Protein AF-A0AAD8LGP3-F1 (afdb_monomer_lite)

Radius of gyration: 34.17 Å; chains: 1; bounding box: 74×56×90 Å

Sequence (228 aa):
MIKRSKLARLRRFAANASRSPLQAKLDRLWGFDPKPIKSRRRASKNGPHRKNESLDAKSKVEKAFASLDAVEDSTDVEQKAQEAPTSTKEREEHRKPWEPDPEVEEQRKLFKQTVKELHSFVYPHLDPIAKRQYDNAKLVALGGKVAHNRKMPYSEFMQRSKALKRNVEKNKELEKQLGVKLFKDTKGGARFAEIEKRKRKREFNKSRPLLDYGDKSGVYYIKNKKKR

Secondary structure (DSSP, 8-state):
---HHHHHHHHHHHHTTTS-HHHHHHHHHTTPPPPP--------S-----------HHHHHHHHHHHHHHHHTT--S-----PPPTTSGGGSTT--TTSPPHHHHHHHHHHHHHHHHHHHHHHHHS-HHHHHHHHHHHHHHTT--PPPPPP--HHHHHHHHHHHHHHHHHHHHHHHHHT----S-TTSSHHHHHHHHHHHHHHHHHHS-S--TT-TT-----------

Foldseek 3Di:
DDDPVVVVVVVVVVLCVVDDPVVVVVCVVVVNDRDPDPPPPPPDPCDPPPCPPPPDPVNVVVVVVVVVVVVVVVPPDDPPDDDDPPPPPVVPPPDDPPDDDVVVVVVVVVVVVVVVVVCVVVQVVDDPVVNLVVVCVVCVVVVHDDDDDPDDDPVVVVVVVVVLVVVLVVVVVVCVVVVHDPDPDSQSDDVRVVVVVVVVVVVVVVPDDQDDPPPPPPDGDDDDDDDD

InterPro domains:
  IPR027973 40S small subunit processome assembly factor 1-like [PF15375] (78-185)
  IPR053030 Ribosomal biogenesis protein FAF1-like [PTHR28096] (58-208)

Organism: Babesia gibsoni (NCBI:txid33632)

pLDDT: mean 76.87, std 16.52, range [35.59, 97.69]

Structure (mmCIF, N/CA/C/O backbone):
data_AF-A0AAD8LGP3-F1
#
_entry.id   AF-A0AAD8LGP3-F1
#
loop_
_atom_site.group_PDB
_atom_site.id
_atom_site.type_symbol
_atom_site.label_atom_id
_atom_site.label_alt_id
_atom_site.label_comp_id
_atom_site.label_asym_id
_atom_site.label_entity_id
_atom_site.label_seq_id
_atom_site.pdbx_PDB_ins_code
_atom_site.Cartn_x
_atom_site.Cartn_y
_atom_site.Cartn_z
_atom_site.occupancy
_atom_site.B_iso_or_equiv
_atom_site.auth_seq_id
_atom_site.auth_comp_id
_atom_site.auth_asym_id
_atom_site.auth_atom_id
_atom_site.pdbx_PDB_model_num
ATOM 1 N N . MET A 1 1 ? 25.027 1.119 -37.195 1.00 69.69 1 MET A N 1
ATOM 2 C CA . MET A 1 1 ? 24.112 0.635 -38.259 1.00 69.69 1 MET A CA 1
ATOM 3 C C . MET A 1 1 ? 24.597 -0.711 -38.790 1.00 69.69 1 MET A C 1
ATOM 5 O O . MET A 1 1 ? 25.787 -0.859 -39.034 1.00 69.69 1 MET A O 1
ATOM 9 N N . ILE A 1 2 ? 23.721 -1.712 -38.935 1.00 74.38 2 ILE A N 1
ATOM 10 C CA . ILE A 1 2 ? 24.107 -3.029 -39.478 1.00 74.38 2 ILE A CA 1
ATOM 11 C C . ILE A 1 2 ? 24.207 -2.918 -41.008 1.00 74.38 2 ILE A C 1
ATOM 13 O O . ILE A 1 2 ? 23.246 -2.507 -41.655 1.00 74.38 2 ILE A O 1
ATOM 17 N N . LYS A 1 3 ? 25.357 -3.289 -41.592 1.00 86.56 3 LYS A N 1
ATOM 18 C CA . LYS A 1 3 ? 25.567 -3.296 -43.053 1.00 86.56 3 LYS A CA 1
ATOM 19 C C . LYS A 1 3 ? 24.522 -4.188 -43.748 1.00 86.56 3 LYS A C 1
ATOM 21 O O . LYS A 1 3 ? 24.215 -5.277 -43.256 1.00 86.56 3 LYS A O 1
ATOM 26 N N . ARG A 1 4 ? 24.013 -3.764 -44.915 1.00 80.00 4 ARG A N 1
ATOM 27 C CA . ARG A 1 4 ? 22.973 -4.480 -45.694 1.00 80.00 4 ARG A CA 1
ATOM 28 C C . ARG A 1 4 ? 23.327 -5.952 -45.964 1.00 80.00 4 ARG A C 1
ATOM 30 O O . ARG A 1 4 ? 22.467 -6.820 -45.837 1.00 80.00 4 ARG A O 1
ATOM 37 N N . SER A 1 5 ? 24.601 -6.251 -46.224 1.00 78.94 5 SER A N 1
ATOM 38 C CA . SER A 1 5 ? 25.106 -7.620 -46.423 1.00 78.94 5 SER A CA 1
ATOM 39 C C . SER A 1 5 ? 24.933 -8.516 -45.188 1.00 78.94 5 SER A C 1
ATOM 41 O O . SER A 1 5 ? 24.536 -9.677 -45.296 1.00 78.94 5 SER A O 1
ATOM 43 N N . LYS A 1 6 ? 25.156 -7.965 -43.990 1.00 81.81 6 LYS A N 1
ATOM 44 C CA . LYS A 1 6 ? 24.989 -8.681 -42.719 1.00 81.81 6 LYS A CA 1
ATOM 45 C C . LYS A 1 6 ? 23.509 -8.943 -42.422 1.00 81.81 6 LYS A C 1
ATOM 47 O O . LYS A 1 6 ? 23.176 -10.027 -41.956 1.00 81.81 6 LYS A O 1
ATOM 52 N N . LEU A 1 7 ? 22.613 -8.014 -42.771 1.00 81.31 7 LEU A N 1
ATOM 53 C CA . LEU A 1 7 ? 21.160 -8.220 -42.674 1.00 81.31 7 LEU A CA 1
ATOM 54 C C . LEU A 1 7 ? 20.655 -9.314 -43.625 1.00 81.31 7 LEU A C 1
ATOM 56 O O . LEU A 1 7 ? 19.845 -1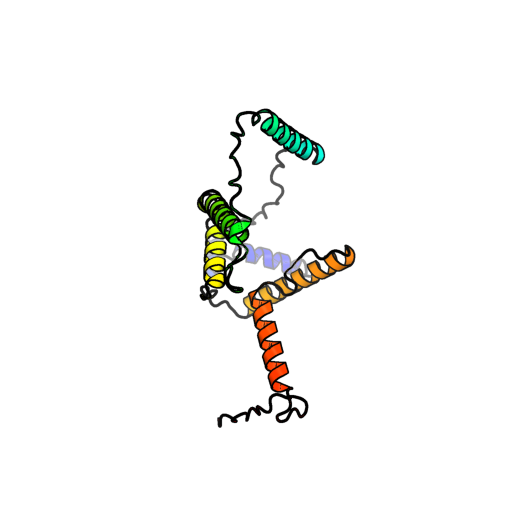0.142 -43.214 1.00 81.31 7 LEU A O 1
ATOM 60 N N . ALA A 1 8 ? 21.152 -9.362 -44.864 1.00 77.75 8 ALA A N 1
ATOM 61 C CA . ALA A 1 8 ? 20.796 -10.417 -45.815 1.00 77.75 8 ALA A CA 1
ATOM 62 C C . ALA A 1 8 ? 21.218 -11.805 -45.305 1.00 77.75 8 ALA A C 1
ATOM 64 O O . ALA A 1 8 ? 20.437 -12.756 -45.351 1.00 77.75 8 ALA A O 1
ATOM 65 N N . ARG A 1 9 ? 22.426 -11.905 -44.734 1.00 77.00 9 ARG A N 1
ATOM 66 C CA . ARG A 1 9 ? 22.927 -13.137 -44.113 1.00 77.00 9 ARG A CA 1
ATOM 67 C C . ARG A 1 9 ? 22.066 -13.563 -42.915 1.00 77.00 9 ARG A C 1
ATOM 69 O O . ARG A 1 9 ? 21.702 -14.729 -42.819 1.00 77.00 9 ARG A O 1
ATOM 76 N N . LEU A 1 10 ? 21.677 -12.624 -42.052 1.00 77.88 10 LEU A N 1
ATOM 77 C CA . LEU A 1 10 ? 20.802 -12.900 -40.906 1.00 77.88 10 LEU A CA 1
ATOM 78 C C . LEU A 1 10 ? 19.396 -13.352 -41.327 1.00 77.88 10 LEU A C 1
ATOM 80 O O . LEU A 1 10 ? 18.859 -14.269 -40.718 1.00 77.88 10 LEU A O 1
ATOM 84 N N . ARG A 1 11 ? 18.819 -12.775 -42.390 1.00 75.88 11 ARG A N 1
ATOM 85 C CA . ARG A 1 11 ? 17.521 -13.220 -42.935 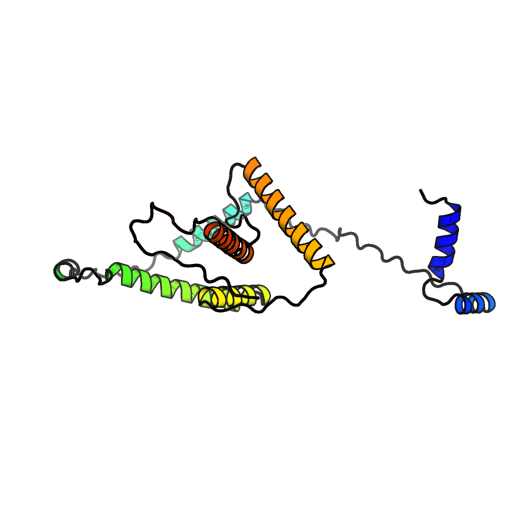1.00 75.88 11 ARG A CA 1
ATOM 86 C C . ARG A 1 11 ? 17.567 -14.664 -43.442 1.00 75.88 11 ARG A C 1
ATOM 88 O O . ARG A 1 11 ? 16.631 -15.412 -43.185 1.00 75.88 11 ARG A O 1
ATOM 95 N N . ARG A 1 12 ? 18.665 -15.068 -44.096 1.00 72.06 12 ARG A N 1
ATOM 96 C CA . ARG A 1 12 ? 18.872 -16.456 -44.552 1.00 72.06 12 ARG A CA 1
ATOM 97 C C . ARG A 1 12 ? 18.922 -17.444 -43.385 1.00 72.06 12 ARG A C 1
ATOM 99 O O . ARG A 1 12 ? 18.300 -18.494 -43.455 1.00 72.06 12 ARG A O 1
ATOM 106 N N . PHE A 1 13 ? 19.618 -17.098 -42.302 1.00 71.81 13 PHE A N 1
ATOM 107 C CA . PHE A 1 13 ? 19.684 -17.959 -41.117 1.00 71.81 13 PHE A CA 1
ATOM 108 C C . PHE A 1 13 ? 18.389 -17.960 -40.302 1.00 71.81 13 PHE A C 1
ATOM 110 O O . PHE A 1 13 ? 18.030 -18.991 -39.744 1.00 71.81 13 PHE A O 1
ATOM 117 N N . ALA A 1 14 ? 17.658 -16.844 -40.275 1.00 73.94 14 ALA A N 1
ATOM 118 C CA . ALA A 1 14 ? 16.385 -16.753 -39.570 1.00 73.94 14 ALA A CA 1
ATOM 119 C C . ALA A 1 14 ? 15.361 -17.769 -40.103 1.00 73.94 14 ALA A C 1
ATOM 121 O O . ALA A 1 14 ? 14.686 -18.414 -39.308 1.00 73.94 14 ALA A O 1
ATOM 122 N N . ALA A 1 15 ? 15.286 -17.966 -41.423 1.00 70.81 15 ALA A N 1
ATOM 123 C CA . ALA A 1 15 ? 14.370 -18.933 -42.036 1.00 70.81 15 ALA A CA 1
ATOM 124 C C . ALA A 1 15 ? 14.585 -20.378 -41.531 1.00 70.81 15 ALA A C 1
ATOM 126 O O . ALA A 1 15 ? 13.635 -21.148 -41.438 1.00 70.81 15 ALA A O 1
ATOM 127 N N . ASN A 1 16 ? 15.812 -20.705 -41.108 1.00 73.62 16 ASN A N 1
ATOM 128 C CA . ASN A 1 16 ? 16.191 -22.013 -40.573 1.00 73.62 16 ASN A CA 1
ATOM 129 C C . ASN A 1 16 ? 16.330 -22.027 -39.044 1.00 73.62 16 ASN A C 1
ATOM 131 O O . ASN A 1 16 ? 16.779 -23.022 -38.491 1.00 73.62 16 ASN A O 1
ATOM 135 N N . ALA A 1 17 ? 15.950 -20.957 -38.336 1.00 72.31 17 ALA A N 1
ATOM 136 C CA . ALA A 1 17 ? 16.232 -20.807 -36.905 1.00 72.31 17 ALA A CA 1
ATOM 137 C C . ALA A 1 17 ? 15.558 -21.861 -36.007 1.00 72.31 17 ALA A C 1
ATOM 139 O O . ALA A 1 17 ? 15.979 -22.051 -34.871 1.00 72.31 17 ALA A O 1
ATOM 140 N N . SER A 1 18 ? 14.513 -22.533 -36.499 1.00 77.25 18 SER A N 1
ATOM 141 C CA . SER A 1 18 ? 13.836 -23.620 -35.779 1.00 77.25 18 SER A CA 1
ATOM 142 C C . SER A 1 18 ? 14.477 -24.997 -35.986 1.00 77.25 18 SER A C 1
ATOM 144 O O . SER A 1 18 ? 14.102 -25.937 -35.292 1.00 77.25 18 SER A O 1
ATOM 146 N N . ARG A 1 19 ? 15.421 -25.135 -36.928 1.00 78.62 19 ARG A N 1
ATOM 147 C CA . ARG A 1 19 ? 16.047 -26.406 -37.315 1.00 78.62 19 ARG A CA 1
ATOM 148 C C . ARG A 1 19 ? 17.542 -26.395 -37.012 1.00 78.62 19 ARG A C 1
ATOM 150 O O . ARG A 1 19 ? 18.188 -25.347 -37.019 1.00 78.62 19 ARG A O 1
ATOM 157 N N . SER A 1 20 ? 18.112 -27.574 -36.770 1.00 84.75 20 SER A N 1
ATOM 158 C CA . SER A 1 20 ? 19.564 -27.705 -36.630 1.00 84.75 20 SER A CA 1
ATOM 159 C C . SER A 1 20 ? 20.258 -27.455 -37.984 1.00 84.75 20 SER A C 1
ATOM 161 O O . SER A 1 20 ? 19.665 -27.686 -39.043 1.00 84.75 20 SER A O 1
ATOM 163 N N . PRO A 1 21 ? 21.522 -26.996 -38.004 1.00 82.31 21 PRO A N 1
ATOM 164 C CA . PRO A 1 21 ? 22.236 -26.715 -39.251 1.00 82.31 21 PRO A CA 1
ATOM 165 C C . PRO A 1 21 ? 22.416 -27.951 -40.147 1.00 82.31 21 PRO A C 1
ATOM 167 O O . PRO A 1 21 ? 22.490 -27.802 -41.365 1.00 82.31 21 PRO A O 1
ATOM 170 N N . LEU A 1 22 ? 22.463 -29.159 -39.573 1.00 84.94 22 LEU A N 1
ATOM 171 C CA . LEU A 1 22 ? 22.501 -30.415 -40.330 1.00 84.94 22 LEU A CA 1
ATOM 172 C C . LEU A 1 22 ? 21.150 -30.717 -40.982 1.00 84.94 22 LEU A C 1
ATOM 174 O O . LEU A 1 22 ? 21.099 -31.013 -42.172 1.00 84.94 22 LEU A O 1
ATOM 178 N N . GLN A 1 23 ? 20.058 -30.552 -40.238 1.00 86.19 23 GLN A N 1
ATOM 179 C CA . GLN A 1 23 ? 18.707 -30.760 -40.752 1.00 86.19 23 GLN A CA 1
ATOM 180 C C . GLN A 1 23 ? 18.386 -29.784 -41.891 1.00 86.19 23 GLN A C 1
ATOM 182 O O . GLN A 1 23 ? 17.888 -30.201 -42.925 1.00 86.19 23 GLN A O 1
ATOM 187 N N . ALA A 1 24 ? 18.796 -28.518 -41.773 1.00 82.81 24 ALA A N 1
ATOM 188 C CA . ALA A 1 24 ? 18.632 -27.533 -42.842 1.00 82.81 24 ALA A CA 1
ATOM 189 C C . ALA A 1 24 ? 19.428 -27.867 -44.122 1.00 82.81 24 ALA A C 1
ATOM 191 O O . ALA A 1 24 ? 19.010 -27.498 -45.219 1.00 82.81 24 ALA A O 1
ATOM 192 N N . LYS A 1 25 ? 20.582 -28.545 -44.005 1.00 84.94 25 LYS A N 1
ATOM 193 C CA . LYS A 1 25 ? 21.343 -29.036 -45.168 1.00 84.94 25 LYS A CA 1
ATOM 194 C C . LYS A 1 25 ? 20.643 -30.218 -45.833 1.00 84.94 25 LYS A C 1
ATOM 196 O O . LYS A 1 25 ? 20.572 -30.243 -47.056 1.00 84.94 25 LYS A O 1
ATOM 201 N N . LEU A 1 26 ? 20.123 -31.153 -45.037 1.00 90.31 26 LEU A N 1
ATOM 202 C CA . LEU A 1 26 ? 19.347 -32.287 -45.538 1.00 90.31 26 LEU A CA 1
ATOM 203 C C . LEU A 1 26 ? 18.071 -31.802 -46.225 1.00 90.31 26 LEU A C 1
ATOM 205 O O . LEU A 1 26 ? 17.837 -32.145 -47.372 1.00 90.31 26 LEU A O 1
ATOM 209 N N . ASP A 1 27 ? 17.309 -30.912 -45.599 1.00 85.12 27 ASP A N 1
ATOM 210 C CA . ASP A 1 27 ? 16.092 -30.351 -46.192 1.00 85.12 27 ASP A CA 1
ATOM 211 C C . ASP A 1 27 ? 16.358 -29.708 -47.559 1.00 85.12 27 ASP A C 1
ATOM 213 O O . ASP A 1 27 ? 15.590 -29.897 -48.495 1.00 85.12 27 ASP A O 1
ATOM 217 N N . ARG A 1 28 ? 17.494 -29.011 -47.700 1.00 83.31 28 ARG A N 1
ATOM 218 C CA . ARG A 1 28 ? 17.916 -28.413 -48.970 1.00 83.31 28 ARG A CA 1
ATOM 219 C C . ARG A 1 28 ? 18.307 -29.453 -50.022 1.00 83.31 28 ARG A C 1
ATOM 221 O O . ARG A 1 28 ? 18.082 -29.210 -51.201 1.00 83.31 28 ARG A O 1
ATOM 228 N N . LEU A 1 29 ? 18.893 -30.575 -49.605 1.00 90.62 29 LEU A N 1
ATOM 229 C CA . LEU A 1 29 ? 19.213 -31.706 -50.481 1.00 90.62 29 LEU A CA 1
ATOM 230 C C . LEU A 1 29 ? 17.935 -32.376 -51.007 1.00 90.62 29 LEU A C 1
ATOM 232 O O . LEU A 1 29 ? 17.876 -32.751 -52.170 1.00 90.62 29 LEU A O 1
ATOM 236 N N . TRP A 1 30 ? 16.912 -32.466 -50.157 1.00 87.06 30 TRP A N 1
ATOM 237 C CA . TRP A 1 30 ? 15.618 -33.085 -50.456 1.00 87.06 30 TRP A CA 1
ATOM 238 C C . TRP A 1 30 ? 14.574 -32.110 -51.031 1.00 87.06 30 TRP A C 1
ATOM 240 O O . TRP A 1 30 ? 13.420 -32.485 -51.212 1.00 87.06 30 TRP A O 1
ATOM 250 N N . GLY A 1 31 ? 14.955 -30.862 -51.326 1.00 86.56 31 GLY A N 1
ATOM 251 C CA . GLY A 1 31 ? 14.075 -29.873 -51.960 1.00 86.56 31 GLY A CA 1
ATOM 252 C C . GLY A 1 31 ? 12.978 -29.296 -51.057 1.00 86.56 31 GLY A C 1
ATOM 253 O O . GLY A 1 31 ? 12.024 -28.706 -51.554 1.00 86.56 31 GLY A O 1
ATOM 254 N N . PHE A 1 32 ? 13.087 -29.432 -49.734 1.00 82.62 32 PHE A N 1
ATOM 255 C CA . PHE A 1 32 ? 12.145 -28.814 -48.807 1.00 82.62 32 PHE A CA 1
ATOM 256 C C . PHE A 1 32 ? 12.462 -27.332 -48.607 1.00 82.62 32 PHE A C 1
ATOM 258 O O . PHE A 1 32 ? 13.492 -26.964 -48.033 1.00 82.62 32 PHE A O 1
ATOM 265 N N . ASP A 1 33 ? 11.520 -26.476 -48.992 1.00 78.88 33 ASP A N 1
ATOM 266 C CA . ASP A 1 33 ? 11.638 -25.045 -48.753 1.00 78.88 33 ASP A CA 1
ATOM 267 C C . ASP A 1 33 ? 11.547 -24.698 -47.256 1.00 78.88 33 ASP A C 1
ATOM 269 O O . ASP A 1 33 ? 10.763 -25.292 -46.496 1.00 78.88 33 ASP A O 1
ATOM 273 N N . PRO A 1 34 ? 12.334 -23.712 -46.785 1.00 75.75 34 PRO A N 1
ATOM 274 C CA . PRO A 1 34 ? 12.273 -23.280 -45.401 1.00 75.75 34 PRO A CA 1
ATOM 275 C C . PRO A 1 34 ? 10.911 -22.647 -45.111 1.00 75.75 34 PRO A C 1
ATOM 277 O O . PRO A 1 34 ? 10.469 -21.721 -45.796 1.00 75.75 34 PRO A O 1
ATOM 280 N N . LYS A 1 35 ? 10.244 -23.121 -44.052 1.00 73.50 35 LYS A N 1
ATOM 281 C CA . LYS A 1 35 ? 8.940 -22.584 -43.645 1.00 73.50 35 LYS A CA 1
ATOM 282 C C . LYS A 1 35 ? 9.078 -21.087 -43.337 1.00 73.50 35 LYS A C 1
ATOM 284 O O . LYS A 1 35 ? 9.924 -20.720 -42.515 1.00 73.50 35 LYS A O 1
ATOM 289 N N . PRO A 1 36 ? 8.244 -20.209 -43.925 1.00 69.81 36 PRO A N 1
ATOM 290 C CA . PRO A 1 36 ? 8.302 -18.792 -43.616 1.00 69.81 36 PRO A CA 1
ATOM 291 C C . PRO A 1 36 ? 8.001 -18.597 -42.129 1.00 69.81 36 PRO A C 1
ATOM 293 O O . PRO A 1 36 ? 6.985 -19.075 -41.613 1.00 69.81 36 PRO A O 1
ATOM 296 N N . ILE A 1 37 ? 8.887 -17.891 -41.423 1.00 67.94 37 ILE A N 1
ATOM 297 C CA . ILE A 1 37 ? 8.622 -17.479 -40.045 1.00 67.94 37 ILE A CA 1
ATOM 298 C C . ILE A 1 37 ? 7.360 -16.624 -40.097 1.00 67.94 37 ILE A C 1
ATOM 300 O O . ILE A 1 37 ? 7.382 -15.534 -40.674 1.00 67.94 37 ILE A O 1
ATOM 304 N N . LYS A 1 38 ? 6.264 -17.106 -39.501 1.00 66.62 38 LYS A N 1
ATOM 305 C CA . LYS A 1 38 ? 5.057 -16.301 -39.308 1.00 66.62 38 LYS A CA 1
ATOM 306 C C . LYS A 1 38 ? 5.486 -15.066 -38.527 1.00 66.62 38 LYS A C 1
ATOM 308 O O . LYS A 1 38 ? 5.756 -15.153 -37.327 1.00 66.62 38 LYS A O 1
ATOM 313 N N . SER A 1 39 ? 5.619 -13.928 -39.210 1.00 61.22 39 SER A N 1
ATOM 314 C CA . SER A 1 39 ? 5.859 -12.671 -38.523 1.00 61.22 39 SER A CA 1
ATOM 315 C C . SER A 1 39 ? 4.669 -12.510 -37.596 1.00 61.22 39 SER A C 1
ATOM 317 O O . SER A 1 39 ? 3.511 -12.536 -38.017 1.00 61.22 39 SER A O 1
ATOM 319 N N . ARG A 1 40 ? 4.944 -12.483 -36.294 1.00 57.31 40 ARG A N 1
ATOM 320 C CA . ARG A 1 40 ? 3.917 -12.213 -35.302 1.00 57.31 40 ARG A CA 1
ATOM 321 C C . ARG A 1 40 ? 3.492 -10.781 -35.603 1.00 57.31 40 ARG A C 1
ATOM 323 O O . ARG A 1 40 ? 4.174 -9.848 -35.180 1.00 57.31 40 ARG A O 1
ATOM 330 N N . ARG A 1 41 ? 2.464 -10.607 -36.447 1.00 56.88 41 ARG A N 1
ATOM 331 C CA . ARG A 1 41 ? 1.855 -9.307 -36.717 1.00 56.88 41 ARG A CA 1
ATOM 332 C C . ARG A 1 41 ? 1.583 -8.746 -35.335 1.00 56.88 41 ARG A C 1
ATOM 334 O O . ARG A 1 41 ? 0.837 -9.343 -34.561 1.00 56.88 41 ARG A O 1
ATOM 341 N N . ARG A 1 42 ? 2.298 -7.681 -34.968 1.00 53.72 42 ARG A N 1
ATOM 342 C CA . ARG A 1 42 ? 1.979 -6.939 -33.755 1.00 53.72 42 ARG A CA 1
ATOM 343 C C . ARG A 1 42 ? 0.546 -6.499 -33.986 1.00 53.72 42 ARG A C 1
ATOM 345 O O . ARG A 1 42 ? 0.323 -5.717 -34.904 1.00 53.72 42 ARG A O 1
ATOM 352 N N . ALA A 1 43 ? -0.399 -7.091 -33.259 1.00 51.62 43 ALA A N 1
ATOM 353 C CA . ALA A 1 43 ? -1.777 -6.642 -33.276 1.00 51.62 43 ALA A CA 1
ATOM 354 C C . ALA A 1 43 ? -1.717 -5.135 -33.023 1.00 51.62 43 ALA A C 1
ATOM 356 O O . ALA A 1 43 ? -1.260 -4.704 -31.958 1.00 51.62 43 ALA A O 1
ATOM 357 N N . SER A 1 44 ? -2.028 -4.336 -34.045 1.00 55.03 44 SER A N 1
ATOM 358 C CA . SER A 1 44 ? -2.193 -2.910 -33.841 1.00 55.03 44 SER A CA 1
ATOM 359 C C . SER A 1 44 ? -3.310 -2.792 -32.814 1.00 55.03 44 SER A C 1
ATOM 361 O O . SER A 1 44 ? -4.345 -3.446 -32.920 1.00 55.03 44 SER A O 1
ATOM 363 N N . LYS A 1 45 ? -3.099 -1.987 -31.775 1.00 57.22 45 LYS A N 1
ATOM 364 C CA . LYS A 1 45 ? -4.112 -1.720 -30.743 1.00 57.22 45 LYS A CA 1
ATOM 365 C C . LYS A 1 45 ? -5.310 -0.919 -31.277 1.00 57.22 45 LYS A C 1
ATOM 367 O O . LYS A 1 45 ? -6.109 -0.426 -30.495 1.00 57.22 45 LYS A O 1
ATOM 372 N N . ASN A 1 46 ? -5.447 -0.821 -32.594 1.00 52.50 46 ASN A N 1
ATOM 373 C CA . ASN A 1 46 ? -6.513 -0.115 -33.270 1.00 52.50 46 ASN A CA 1
ATOM 374 C C . ASN A 1 46 ? -7.493 -1.176 -33.774 1.00 52.50 46 ASN A C 1
ATOM 376 O O . ASN A 1 46 ? -7.583 -1.445 -34.970 1.00 52.50 46 ASN A O 1
ATOM 380 N N . GLY A 1 47 ? -8.176 -1.833 -32.834 1.00 52.28 47 GLY A N 1
ATOM 381 C CA . GLY A 1 47 ? -9.450 -2.467 -33.161 1.00 52.28 47 GLY A CA 1
ATOM 382 C C . GLY A 1 47 ? -10.437 -1.392 -33.635 1.00 52.28 47 GLY A C 1
ATOM 383 O O . GLY A 1 47 ? -10.230 -0.212 -33.333 1.00 52.28 47 GLY A O 1
ATOM 384 N N . PRO A 1 48 ? -11.487 -1.753 -34.387 1.00 49.41 48 PRO A N 1
ATOM 385 C CA . PRO A 1 48 ? -12.483 -0.784 -34.819 1.00 49.41 48 PRO A CA 1
ATOM 386 C C . PRO A 1 48 ? -13.081 -0.115 -33.579 1.00 49.41 48 PRO A C 1
ATOM 388 O O . PRO A 1 48 ? -13.680 -0.777 -32.730 1.00 49.41 48 PRO A O 1
ATOM 391 N N . HIS A 1 49 ? -12.873 1.198 -33.458 1.00 50.72 49 HIS A N 1
ATOM 392 C CA . HIS A 1 49 ? -13.573 2.030 -32.492 1.00 50.72 49 HIS A CA 1
ATOM 393 C C . HIS A 1 49 ? -15.071 1.811 -32.713 1.00 50.72 49 HIS A C 1
ATOM 395 O O . HIS A 1 49 ? -15.632 2.275 -33.706 1.00 50.72 49 HIS A O 1
ATOM 401 N N . ARG A 1 50 ? -15.728 1.093 -31.794 1.00 51.91 50 ARG A N 1
ATOM 402 C CA . ARG A 1 50 ? -17.176 1.214 -31.646 1.00 51.91 50 ARG A CA 1
ATOM 403 C C . ARG A 1 50 ? -17.431 2.694 -31.382 1.00 51.91 50 ARG A C 1
ATOM 405 O O . ARG A 1 50 ? -16.891 3.245 -30.422 1.00 51.91 50 ARG A O 1
ATOM 412 N N . LYS A 1 51 ? -18.165 3.339 -32.290 1.00 47.44 51 LYS A N 1
ATOM 413 C CA . LYS A 1 51 ? -18.673 4.698 -32.121 1.00 47.44 51 LYS A CA 1
ATOM 414 C C . LYS A 1 51 ? -19.669 4.655 -30.966 1.00 47.44 51 LYS A C 1
ATOM 416 O O . LYS A 1 51 ? -20.861 4.495 -31.176 1.00 47.44 51 LYS A O 1
ATOM 421 N N . ASN A 1 52 ? -19.164 4.709 -29.743 1.00 55.47 52 ASN A N 1
ATOM 422 C CA . ASN A 1 52 ? -19.988 5.106 -28.622 1.00 55.47 52 ASN A CA 1
ATOM 423 C C . ASN A 1 52 ? -20.148 6.607 -28.805 1.00 55.47 52 ASN A C 1
ATOM 425 O O . ASN A 1 52 ? -19.165 7.339 -28.677 1.00 55.47 52 ASN A O 1
ATOM 429 N N . GLU A 1 53 ? -21.345 7.028 -29.202 1.00 59.38 53 GLU A N 1
ATOM 430 C CA . GLU A 1 53 ? -21.754 8.426 -29.200 1.00 59.38 53 GLU A CA 1
ATOM 431 C C . GLU A 1 53 ? -21.266 9.053 -27.896 1.00 59.38 53 GLU A C 1
ATOM 433 O O . GLU A 1 53 ? -21.619 8.624 -26.791 1.00 59.38 53 GLU A O 1
ATOM 438 N N . SER A 1 54 ? -20.337 9.997 -28.022 1.00 52.84 54 SER A N 1
ATOM 439 C CA . SER A 1 54 ? -19.819 10.750 -26.897 1.00 52.84 54 SER A CA 1
ATOM 440 C C . SER A 1 54 ? -20.936 11.666 -26.425 1.00 52.84 54 SER A C 1
ATOM 442 O O . SER A 1 54 ? -21.014 12.820 -26.834 1.00 52.84 54 SER A O 1
ATOM 444 N N . LEU A 1 55 ? -21.825 11.135 -25.590 1.00 60.16 55 LEU A N 1
ATOM 445 C CA . LEU A 1 55 ? -22.676 11.965 -24.756 1.00 60.16 55 LEU A CA 1
ATOM 446 C C . LEU A 1 55 ? -21.737 12.842 -23.933 1.00 60.16 55 LEU A C 1
ATOM 448 O O . LEU A 1 55 ? -20.949 12.331 -23.124 1.00 60.16 55 LEU A O 1
ATOM 452 N N . ASP A 1 56 ? -21.784 14.135 -24.244 1.00 70.88 56 ASP A N 1
ATOM 453 C CA . ASP A 1 56 ? -20.987 15.188 -23.640 1.00 70.88 56 ASP A CA 1
ATOM 454 C C . ASP A 1 56 ? -21.084 15.060 -22.118 1.00 70.88 56 ASP A C 1
ATOM 456 O O . ASP A 1 56 ? -22.161 14.767 -21.590 1.00 70.88 56 ASP A O 1
ATOM 460 N N . ALA A 1 57 ? -19.969 15.191 -21.400 1.00 70.06 57 ALA A N 1
ATOM 461 C CA . ALA A 1 57 ? -19.901 14.817 -19.983 1.00 70.06 57 ALA A CA 1
ATOM 462 C C . ALA A 1 57 ? -20.973 15.532 -19.137 1.00 70.06 57 ALA A C 1
ATOM 464 O O . ALA A 1 57 ? -21.495 14.952 -18.188 1.00 70.06 57 ALA A O 1
ATOM 465 N N . LYS A 1 58 ? -21.363 16.742 -19.554 1.00 73.44 58 LYS A N 1
ATOM 466 C CA . LYS A 1 58 ? -22.448 17.540 -18.971 1.00 73.44 58 LYS A CA 1
ATOM 467 C C . LYS A 1 58 ? -23.813 16.852 -19.070 1.00 73.44 58 LYS A C 1
ATOM 469 O O . LYS A 1 58 ? -24.489 16.705 -18.062 1.00 73.44 58 LYS A O 1
ATOM 474 N N . SER A 1 59 ? -24.148 16.293 -20.232 1.00 75.75 59 SER A N 1
ATOM 475 C CA . SER A 1 59 ? -25.425 15.598 -20.458 1.00 75.75 59 SER A CA 1
ATOM 476 C C . SER A 1 59 ? -25.592 14.328 -19.612 1.00 75.75 59 SER A C 1
ATOM 478 O O . SER A 1 59 ? -26.708 13.939 -19.275 1.00 75.75 59 SER A O 1
ATOM 480 N N . LYS A 1 60 ? -24.489 13.663 -19.239 1.00 78.50 60 LYS A N 1
ATOM 481 C CA . LYS A 1 60 ? -24.529 12.509 -18.323 1.00 78.50 60 LYS A CA 1
ATOM 482 C C . LYS A 1 60 ? -24.776 12.933 -16.883 1.00 78.50 60 LYS A C 1
ATOM 484 O O . LYS A 1 60 ? -25.455 12.218 -16.157 1.00 78.50 60 LYS A O 1
ATOM 489 N N . VAL A 1 61 ? -24.210 14.070 -16.491 1.00 79.19 61 VAL A N 1
ATOM 490 C CA . VAL A 1 61 ? -24.382 14.646 -15.158 1.00 79.19 61 VAL A CA 1
ATOM 491 C C . VAL A 1 61 ? -25.815 15.150 -14.993 1.00 79.19 61 VAL A C 1
ATOM 493 O O . VAL A 1 61 ? -26.463 14.792 -14.020 1.00 79.19 61 VAL A O 1
ATOM 496 N N . GLU A 1 62 ? -26.356 15.855 -15.987 1.00 80.00 62 GLU A N 1
ATOM 497 C CA . GLU A 1 62 ? -27.753 16.312 -15.993 1.00 80.00 62 GLU A CA 1
ATOM 498 C C . GLU A 1 62 ? -28.750 15.147 -15.934 1.00 80.00 62 GLU A C 1
ATOM 500 O O . GLU A 1 62 ? -29.697 15.192 -15.158 1.00 80.00 62 GLU A O 1
ATOM 505 N N . LYS A 1 63 ? -28.506 14.052 -16.670 1.00 81.69 63 LYS A N 1
ATOM 506 C CA . LYS A 1 63 ? -29.339 12.839 -16.569 1.00 81.69 63 LYS A CA 1
ATOM 507 C C . LYS A 1 63 ? -29.258 12.168 -15.199 1.00 81.69 63 LYS A C 1
ATOM 509 O O . LYS A 1 63 ? -30.257 11.621 -14.749 1.00 81.69 63 LYS A O 1
ATOM 514 N N . ALA A 1 64 ? -28.090 12.191 -14.556 1.00 79.25 64 ALA A N 1
ATOM 515 C CA . ALA A 1 64 ? -27.917 11.628 -13.221 1.00 79.25 64 ALA A CA 1
ATOM 516 C C . ALA A 1 64 ? -28.643 12.463 -12.153 1.00 79.25 64 ALA A C 1
ATOM 518 O O . ALA A 1 64 ? -29.285 11.887 -11.280 1.00 79.25 64 ALA A O 1
ATOM 519 N N . PHE A 1 65 ? -28.594 13.795 -12.252 1.00 80.62 65 PHE A N 1
ATOM 520 C CA . PHE A 1 65 ? -29.339 14.686 -11.358 1.00 80.62 65 PHE A CA 1
ATOM 521 C C . PHE A 1 65 ? -30.851 14.588 -11.580 1.00 80.62 65 PHE A C 1
ATOM 523 O O . PHE A 1 65 ? -31.579 14.380 -10.621 1.00 80.62 65 PHE A O 1
ATOM 530 N N . ALA A 1 66 ? -31.315 14.565 -12.832 1.00 81.31 66 ALA A N 1
ATOM 531 C CA . ALA A 1 66 ? -32.734 14.370 -13.132 1.00 81.31 66 ALA A CA 1
ATOM 532 C C . ALA A 1 66 ? -33.275 13.016 -12.628 1.00 81.31 66 ALA A C 1
ATOM 534 O O . ALA A 1 66 ? -34.433 12.915 -12.237 1.00 81.31 66 ALA A O 1
ATOM 535 N N . SER A 1 67 ? -32.445 11.964 -12.613 1.00 76.69 67 SER A N 1
ATOM 536 C CA . SER A 1 67 ? -32.826 10.675 -12.019 1.00 76.69 67 SER A CA 1
ATOM 537 C C . SER A 1 67 ? -32.816 10.659 -10.488 1.00 76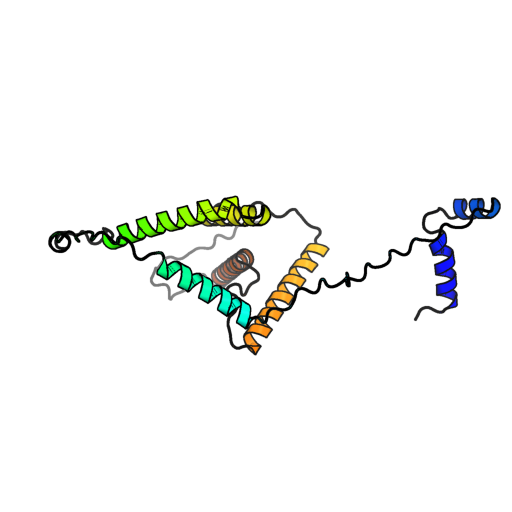.69 67 SER A C 1
ATOM 539 O O . SER A 1 67 ? -33.383 9.739 -9.911 1.00 76.69 67 SER A O 1
ATOM 541 N N . LEU A 1 68 ? -32.156 11.623 -9.842 1.00 73.38 68 LEU A N 1
ATOM 542 C CA . LEU A 1 68 ? -32.142 11.777 -8.386 1.00 73.38 68 LEU A CA 1
ATOM 543 C C . LEU A 1 68 ? -33.362 12.575 -7.918 1.00 73.38 68 LEU A C 1
ATOM 545 O O . LEU A 1 68 ? -34.065 12.108 -7.030 1.00 73.38 68 LEU A O 1
ATOM 549 N N . ASP A 1 69 ? -33.671 13.683 -8.592 1.00 70.25 69 ASP A N 1
ATOM 550 C CA . ASP A 1 69 ? -34.849 14.507 -8.285 1.00 70.25 69 ASP A CA 1
ATOM 551 C C . ASP A 1 69 ? -36.153 13.704 -8.473 1.00 70.25 69 ASP A C 1
ATOM 553 O O . ASP A 1 69 ? -37.057 13.759 -7.646 1.00 70.25 69 ASP A O 1
ATOM 557 N N . ALA A 1 70 ? -36.215 12.837 -9.494 1.00 63.69 70 ALA A N 1
ATOM 558 C CA . ALA A 1 70 ? -37.365 11.955 -9.721 1.00 63.69 70 ALA A CA 1
ATOM 559 C C . ALA A 1 70 ? -37.569 10.877 -8.633 1.00 63.69 70 ALA A C 1
ATOM 561 O O . ALA A 1 70 ? -38.632 10.258 -8.582 1.00 63.69 70 ALA A O 1
ATOM 562 N N . VAL A 1 71 ? -36.560 10.605 -7.798 1.00 59.84 71 VAL A N 1
ATOM 563 C CA . VAL A 1 71 ? -36.683 9.682 -6.658 1.00 59.84 71 VAL A CA 1
ATOM 564 C C . VAL A 1 71 ? -37.184 10.424 -5.419 1.00 59.84 71 VAL A C 1
ATOM 566 O O . VAL A 1 71 ? -37.958 9.840 -4.661 1.00 59.84 71 VAL A O 1
ATOM 569 N N . GLU A 1 72 ? -36.827 11.700 -5.252 1.00 58.00 72 GLU A N 1
ATOM 570 C CA . GLU A 1 72 ? -37.281 12.530 -4.128 1.00 58.00 72 GLU A CA 1
ATOM 571 C C . GLU A 1 72 ? -38.802 12.777 -4.181 1.00 58.00 72 GLU A C 1
ATOM 573 O O . GLU A 1 72 ? -39.472 12.596 -3.164 1.00 58.00 72 GLU A O 1
ATOM 578 N N . ASP A 1 73 ? -39.376 12.981 -5.374 1.00 52.31 73 ASP A N 1
ATOM 579 C CA . ASP A 1 73 ? -40.832 13.145 -5.579 1.00 52.31 73 ASP A CA 1
ATOM 580 C C . ASP A 1 73 ? -41.666 11.874 -5.285 1.00 52.31 73 ASP A C 1
ATOM 582 O O . ASP A 1 73 ? -42.896 11.919 -5.226 1.00 52.31 73 ASP A O 1
ATOM 586 N N . SER A 1 74 ? -41.024 10.712 -5.105 1.00 52.00 74 SER A N 1
ATOM 587 C CA . SER A 1 74 ? -41.699 9.435 -4.807 1.00 52.00 74 SER A CA 1
ATOM 588 C C . SER A 1 74 ? -41.608 9.005 -3.338 1.00 52.00 74 SER A C 1
ATOM 590 O O . SER A 1 74 ? -42.160 7.968 -2.965 1.00 52.00 74 SER A O 1
ATOM 592 N N . THR A 1 75 ? -40.938 9.799 -2.497 1.00 47.41 75 THR A N 1
ATOM 593 C CA . THR A 1 75 ? -40.717 9.501 -1.069 1.00 47.41 75 THR A CA 1
ATOM 594 C C . THR A 1 75 ? -41.444 10.437 -0.103 1.00 47.41 75 THR A C 1
ATOM 596 O O . THR A 1 75 ? -41.118 10.467 1.081 1.00 47.41 75 THR A O 1
ATOM 599 N N . ASP A 1 76 ? -42.493 11.117 -0.563 1.00 44.78 76 ASP A N 1
ATOM 600 C CA . ASP A 1 76 ? -43.402 11.887 0.292 1.00 44.78 76 ASP A CA 1
ATOM 601 C C . ASP A 1 76 ? -44.596 11.042 0.767 1.00 44.78 76 ASP A C 1
ATOM 603 O O . ASP A 1 76 ? -45.752 11.366 0.509 1.00 44.78 76 ASP A O 1
ATOM 607 N N . VAL A 1 77 ? -44.339 9.935 1.477 1.00 45.69 77 VAL A N 1
ATOM 608 C CA . VAL A 1 77 ? -45.369 9.249 2.280 1.00 45.69 77 VAL A CA 1
ATOM 609 C C . VAL A 1 77 ? -44.758 8.704 3.579 1.00 45.69 77 VAL A C 1
ATOM 611 O O . VAL A 1 77 ? -43.912 7.815 3.571 1.00 45.69 77 VAL A O 1
ATOM 614 N N . GLU A 1 78 ? -45.273 9.236 4.693 1.00 37.38 78 GLU A N 1
ATOM 615 C CA . GLU A 1 78 ? -45.215 8.727 6.075 1.00 37.38 78 GLU A CA 1
ATOM 616 C C . GLU A 1 78 ? -43.907 8.876 6.873 1.00 37.38 78 GLU A C 1
ATOM 618 O O . GLU A 1 78 ? -43.313 7.919 7.371 1.00 37.38 78 GLU A O 1
ATOM 623 N N . GLN A 1 79 ? -43.575 10.126 7.210 1.00 39.94 79 GLN A N 1
ATOM 624 C CA . GLN A 1 79 ? -42.961 10.407 8.510 1.00 39.94 79 GLN A CA 1
ATOM 625 C C . GLN A 1 79 ? -44.031 10.327 9.605 1.00 39.94 79 GLN A C 1
ATOM 627 O O . GLN A 1 79 ? -44.679 11.309 9.966 1.00 39.94 79 GLN A O 1
ATOM 632 N N . LYS A 1 80 ? -44.223 9.123 10.148 1.00 35.59 80 LYS A N 1
ATOM 633 C CA . LYS A 1 80 ? -44.908 8.933 11.425 1.00 35.59 80 LYS A CA 1
ATOM 634 C C . LYS A 1 80 ? -44.048 9.589 12.504 1.00 35.59 80 LYS A C 1
ATOM 636 O O . LYS A 1 80 ? -42.967 9.092 12.817 1.00 35.59 80 LYS A O 1
ATOM 641 N N . ALA A 1 81 ? -44.526 10.719 13.020 1.00 40.50 81 ALA A N 1
ATOM 642 C CA . ALA A 1 81 ? -43.969 11.425 14.162 1.00 40.50 81 ALA A CA 1
ATOM 643 C C . ALA A 1 81 ? -43.623 10.430 15.281 1.00 40.50 81 ALA A C 1
ATOM 645 O O . ALA A 1 81 ? -44.502 9.842 15.910 1.00 40.50 81 ALA A O 1
ATOM 646 N N . GLN A 1 82 ? -42.327 10.213 15.489 1.00 43.66 82 GLN A N 1
ATOM 647 C CA . GLN A 1 82 ? -41.825 9.610 16.709 1.00 43.66 82 GLN A CA 1
ATOM 648 C C . GLN A 1 82 ? -41.680 10.748 17.708 1.00 43.66 82 GLN A C 1
ATOM 650 O O . GLN A 1 82 ? -40.802 11.601 17.591 1.00 43.66 82 GLN A O 1
ATOM 655 N N . GLU A 1 83 ? -42.618 10.780 18.644 1.00 39.38 83 GLU A N 1
ATOM 656 C CA . GLU A 1 83 ? -42.568 11.584 19.852 1.00 39.38 83 GLU A CA 1
ATOM 657 C C . GLU A 1 83 ? -41.203 11.379 20.523 1.00 39.38 83 GLU A C 1
ATOM 659 O O . GLU A 1 83 ? -40.835 10.269 20.912 1.00 39.38 83 GLU A O 1
ATOM 664 N N . ALA A 1 84 ? -40.423 12.455 20.618 1.00 44.72 84 ALA A N 1
ATOM 665 C CA . ALA A 1 84 ? -39.212 12.467 21.416 1.00 44.72 84 ALA A CA 1
ATOM 666 C C . ALA A 1 84 ? -39.605 12.256 22.890 1.00 44.72 84 ALA A C 1
ATOM 668 O O . ALA A 1 84 ? -40.413 13.036 23.406 1.00 44.72 84 ALA A O 1
ATOM 669 N N . PRO A 1 85 ? -39.059 11.253 23.601 1.00 41.69 85 PRO A N 1
ATOM 670 C CA . PRO A 1 85 ? -39.295 11.140 25.027 1.00 41.69 85 PRO A CA 1
ATOM 671 C C . PRO A 1 85 ? -38.599 12.310 25.728 1.00 41.69 85 PRO A C 1
ATOM 673 O O . PRO A 1 85 ? -37.380 12.466 25.678 1.00 41.69 85 PRO A O 1
ATOM 676 N N . THR A 1 86 ? -39.389 13.122 26.421 1.00 43.25 86 THR A N 1
ATOM 677 C CA . THR A 1 86 ? -39.005 14.268 27.260 1.00 43.25 86 THR A CA 1
ATOM 678 C C . THR A 1 86 ? -38.165 13.894 28.496 1.00 43.25 86 THR A C 1
ATOM 680 O O . THR A 1 86 ? -38.109 14.649 29.461 1.00 43.25 86 THR A O 1
ATOM 683 N N . SER A 1 87 ? -37.473 12.751 28.490 1.00 48.69 87 SER A N 1
ATOM 684 C CA . SER A 1 87 ? -36.774 12.181 29.649 1.00 48.69 87 SER A CA 1
ATOM 685 C C . SER A 1 87 ? -35.253 12.389 29.650 1.00 48.69 87 SER A C 1
ATOM 687 O O . SER A 1 87 ? -34.560 11.822 30.493 1.00 48.69 87 SER A O 1
ATOM 689 N N . THR A 1 88 ? -34.681 13.130 28.698 1.00 50.69 88 THR A N 1
ATOM 690 C CA . THR A 1 88 ? -33.216 13.281 28.593 1.00 50.69 88 THR A CA 1
ATOM 691 C C . THR A 1 88 ? -32.617 14.211 29.646 1.00 50.69 88 THR A C 1
ATOM 693 O O . THR A 1 88 ? -31.504 13.951 30.094 1.00 50.69 88 THR A O 1
ATOM 696 N N . LYS A 1 89 ? -33.359 15.221 30.120 1.00 52.56 89 LYS A N 1
ATOM 697 C CA . LYS A 1 89 ? -32.818 16.246 31.034 1.00 52.56 89 LYS A CA 1
ATOM 698 C C . LYS A 1 89 ? -32.566 15.747 32.463 1.00 52.56 89 LYS A C 1
ATOM 700 O O . LYS A 1 89 ? -31.562 16.108 33.057 1.00 52.56 89 LYS A O 1
ATOM 705 N N . GLU A 1 90 ? -33.396 14.848 32.990 1.00 51.91 90 GLU A N 1
ATOM 706 C CA . GLU A 1 90 ? -33.220 14.305 34.354 1.00 51.91 90 GLU A CA 1
ATOM 707 C C . GLU A 1 90 ? -32.105 13.242 34.440 1.00 51.91 90 GLU A C 1
ATOM 709 O O . GLU A 1 90 ? -31.611 12.910 35.515 1.00 51.91 90 GLU A O 1
ATOM 714 N N . ARG A 1 91 ? -31.664 12.700 33.295 1.00 51.94 91 ARG A N 1
ATOM 715 C CA . ARG A 1 91 ? -30.670 11.614 33.221 1.00 51.94 91 ARG A CA 1
ATOM 716 C C . ARG A 1 91 ? -29.229 12.109 33.061 1.00 51.94 91 ARG A C 1
ATOM 718 O O . ARG A 1 91 ? -28.310 11.292 32.968 1.00 51.94 91 ARG A O 1
ATOM 725 N N . GLU A 1 92 ? -29.023 13.419 32.966 1.00 56.94 92 GLU A N 1
ATOM 726 C CA . GLU A 1 92 ? -27.706 14.050 32.809 1.00 56.94 92 GLU A CA 1
ATOM 727 C C . GLU A 1 92 ? -27.040 14.365 34.156 1.00 56.94 92 GLU A C 1
ATOM 729 O O . GLU A 1 92 ? -25.816 14.318 34.258 1.00 56.94 92 GLU A O 1
ATOM 734 N N . GLU A 1 93 ? -27.823 14.566 35.218 1.00 61.19 93 GLU A N 1
ATOM 735 C CA . GLU A 1 93 ? -27.336 15.073 36.512 1.00 61.19 93 GLU A CA 1
ATOM 736 C C . GLU A 1 93 ? -26.629 14.016 37.392 1.00 61.19 93 GLU A C 1
ATOM 738 O O . GLU A 1 93 ? -25.930 14.356 38.345 1.00 61.19 93 GLU A O 1
ATOM 743 N N . HIS A 1 94 ? -26.723 12.726 37.043 1.00 58.75 94 HIS A N 1
ATOM 744 C CA . HIS A 1 94 ? -26.092 11.613 37.777 1.00 58.75 94 HIS A CA 1
ATOM 745 C C . HIS A 1 94 ? -25.093 10.790 36.947 1.00 58.75 94 HIS A C 1
ATOM 747 O O . HIS A 1 94 ? -24.805 9.634 37.277 1.00 58.75 94 HIS A O 1
ATOM 753 N N . ARG A 1 95 ? -24.549 11.348 35.859 1.00 62.41 95 ARG A N 1
ATOM 754 C CA . ARG A 1 95 ? -23.622 10.604 34.995 1.00 62.41 95 ARG A CA 1
ATOM 755 C C . ARG A 1 95 ? -22.214 10.543 35.565 1.00 62.41 95 ARG A C 1
ATOM 757 O O . ARG A 1 95 ? -21.643 11.531 36.023 1.00 62.41 95 ARG A O 1
ATOM 764 N N . LYS A 1 96 ? -21.619 9.353 35.486 1.00 77.50 96 LYS A N 1
ATOM 765 C CA . LYS A 1 96 ? -20.210 9.156 35.820 1.00 77.50 96 LYS A CA 1
ATOM 766 C C . LYS A 1 96 ? -19.358 9.671 34.650 1.00 77.50 96 LYS A C 1
ATOM 768 O O . LYS A 1 96 ? -19.671 9.335 33.511 1.00 77.50 96 LYS A O 1
ATOM 773 N N . PRO A 1 97 ? -18.254 10.407 34.884 1.00 75.12 97 PRO A N 1
ATOM 774 C CA . PRO A 1 97 ? -17.478 11.062 33.818 1.00 75.12 97 PRO A CA 1
ATOM 775 C C . PRO A 1 97 ? -16.906 10.141 32.726 1.00 75.12 97 PRO A C 1
ATOM 777 O O . PRO A 1 97 ? -16.412 10.621 31.711 1.00 75.12 97 PRO A O 1
ATOM 780 N N . TRP A 1 98 ? -16.891 8.827 32.952 1.00 76.44 98 TRP A N 1
ATOM 781 C CA . TRP A 1 98 ? -16.340 7.833 32.028 1.00 76.44 98 TRP A CA 1
ATOM 782 C C . TRP A 1 98 ? -17.405 7.083 31.218 1.00 76.44 98 TRP A C 1
ATOM 784 O O . TRP A 1 98 ? -17.051 6.228 30.403 1.00 76.44 98 TRP A O 1
ATOM 794 N N . GLU A 1 99 ? -18.688 7.346 31.459 1.00 80.81 99 GLU A N 1
ATOM 795 C CA . GLU A 1 99 ? -19.783 6.714 30.730 1.00 80.81 99 GLU A CA 1
ATOM 796 C C . GLU A 1 99 ? -20.029 7.485 29.420 1.00 80.81 99 GLU A C 1
ATOM 798 O O . GLU A 1 99 ? -20.142 8.711 29.455 1.00 80.81 99 GLU A O 1
ATOM 803 N N . PRO A 1 100 ? -20.027 6.822 28.249 1.00 76.38 100 PRO A N 1
ATOM 804 C CA . PRO A 1 100 ? -20.254 7.508 26.984 1.00 76.38 100 PRO A CA 1
ATOM 805 C C . PRO A 1 100 ? -21.684 8.052 26.899 1.00 76.38 100 PRO A C 1
ATOM 807 O O . PRO A 1 100 ? -22.626 7.395 27.337 1.00 76.38 100 PRO A O 1
ATOM 810 N N . ASP A 1 101 ? -21.852 9.222 26.281 1.00 85.69 101 ASP A N 1
ATOM 811 C CA . ASP A 1 101 ? -23.173 9.831 26.120 1.00 85.69 101 ASP A CA 1
ATOM 812 C C . ASP A 1 101 ? -24.132 8.909 25.344 1.00 85.69 101 ASP A C 1
ATOM 814 O O . ASP A 1 101 ? -23.747 8.366 24.301 1.00 85.69 101 ASP A O 1
ATOM 818 N N . PRO A 1 102 ? -25.389 8.748 25.795 1.00 84.88 102 PRO A N 1
ATOM 819 C CA . PRO A 1 102 ? -26.346 7.825 25.191 1.00 84.88 102 PRO A CA 1
ATOM 820 C C . PRO A 1 102 ? -26.658 8.193 23.736 1.00 84.88 102 PRO A C 1
ATOM 822 O O . PRO A 1 102 ? -26.755 7.307 22.892 1.00 84.88 102 PRO A O 1
ATOM 825 N N . GLU A 1 103 ? -26.698 9.485 23.407 1.00 85.69 103 GLU A N 1
ATOM 826 C CA . GLU A 1 103 ? -26.856 9.959 22.026 1.00 85.69 103 GLU A CA 1
ATOM 827 C C . GLU A 1 103 ? -25.679 9.519 21.140 1.00 85.69 103 GLU A C 1
ATOM 829 O O . GLU A 1 103 ? -25.859 9.060 20.010 1.00 85.69 103 GLU A O 1
ATOM 834 N N . VAL A 1 104 ? -24.452 9.574 21.671 1.00 87.75 104 VAL A N 1
ATOM 835 C CA . VAL A 1 104 ? -23.249 9.104 20.971 1.00 87.75 104 VAL A CA 1
ATOM 836 C C . VAL A 1 104 ? -23.275 7.582 20.826 1.00 87.75 104 VAL A C 1
ATOM 838 O O . VAL A 1 104 ? -22.813 7.043 19.816 1.00 87.75 104 VAL A O 1
ATOM 841 N N . GLU A 1 105 ? -23.816 6.852 21.800 1.00 88.88 105 GLU A N 1
ATOM 842 C CA . GLU A 1 105 ? -24.008 5.408 21.686 1.00 88.88 105 GLU A CA 1
ATOM 843 C C . GLU A 1 105 ? -25.035 5.026 20.618 1.00 88.88 105 GLU A C 1
ATOM 845 O O . GLU A 1 105 ? -24.791 4.091 19.851 1.00 88.88 105 GLU A O 1
ATOM 850 N N . GLU A 1 106 ? -26.153 5.742 20.536 1.00 92.31 106 GLU A N 1
ATOM 851 C CA . GLU A 1 106 ? -27.181 5.548 19.511 1.00 92.31 106 GLU A CA 1
ATOM 852 C C . GLU A 1 106 ? -26.634 5.844 18.115 1.00 92.31 106 GLU A C 1
ATOM 854 O O . GLU A 1 106 ? -26.711 4.988 17.229 1.00 92.31 106 GLU A O 1
ATOM 859 N N . GLN A 1 107 ? -25.936 6.967 17.942 1.00 92.88 107 GLN A N 1
ATOM 860 C CA . GLN A 1 107 ? -25.238 7.288 16.694 1.00 92.88 107 GLN A CA 1
ATOM 861 C C . GLN A 1 107 ? -24.206 6.216 16.321 1.00 92.88 107 GLN A C 1
ATOM 863 O O . GLN A 1 107 ? -24.110 5.801 15.164 1.00 92.88 107 GLN A O 1
ATOM 868 N N . ARG A 1 108 ? -23.450 5.693 17.296 1.00 93.31 108 ARG A N 1
ATOM 869 C CA . ARG A 1 108 ? -22.506 4.585 17.066 1.00 93.31 108 ARG A CA 1
ATOM 870 C C . ARG A 1 108 ? -23.214 3.300 16.643 1.00 93.31 108 ARG A C 1
ATOM 872 O O . ARG A 1 108 ? -22.647 2.547 15.848 1.00 93.31 108 ARG A O 1
ATOM 879 N N . LYS A 1 109 ? -24.402 3.007 17.178 1.00 95.31 109 LYS A N 1
ATOM 880 C CA . LYS A 1 109 ? -25.203 1.833 16.791 1.00 95.31 109 LYS A CA 1
ATOM 881 C C . LYS A 1 109 ? -25.698 1.976 15.352 1.00 95.31 109 LYS A C 1
ATOM 883 O O . LYS A 1 109 ? -25.437 1.073 14.556 1.00 95.31 109 LYS A O 1
ATOM 888 N N . LEU A 1 110 ? -26.279 3.125 15.005 1.00 96.38 110 LEU A N 1
ATOM 889 C CA . LEU A 1 110 ? -26.740 3.448 13.649 1.00 96.38 110 LEU A CA 1
ATOM 890 C C . LEU A 1 110 ? -25.593 3.394 12.631 1.00 96.38 110 LEU A C 1
ATOM 892 O O . LEU A 1 110 ? -25.694 2.748 11.588 1.00 96.38 110 LEU A O 1
ATOM 896 N N . PHE A 1 111 ? -24.438 3.970 12.968 1.00 96.69 111 PHE A N 1
ATOM 897 C CA . PHE A 1 111 ? -23.246 3.896 12.123 1.00 96.69 111 PHE A CA 1
ATOM 898 C C . PHE A 1 111 ? -22.781 2.448 11.893 1.00 96.69 111 PHE A C 1
ATOM 900 O O . PHE A 1 111 ? -22.420 2.055 10.787 1.00 96.69 111 PHE A O 1
ATOM 907 N N . LYS A 1 112 ? -22.803 1.603 12.930 1.00 96.56 112 LYS A N 1
ATOM 908 C CA . LYS A 1 112 ? -22.432 0.187 12.781 1.00 96.56 112 LYS A CA 1
ATOM 909 C C . LYS A 1 112 ? -23.433 -0.592 11.927 1.00 96.56 112 LYS A C 1
ATOM 911 O O . LYS A 1 112 ? -23.007 -1.507 11.225 1.00 96.56 112 LYS A O 1
ATOM 916 N N . GLN A 1 113 ? -24.725 -0.283 12.015 1.00 97.69 113 GLN A N 1
ATOM 917 C CA . GLN A 1 113 ? -25.771 -0.921 11.209 1.00 97.69 113 GLN A CA 1
ATOM 918 C C . GLN A 1 113 ? -25.623 -0.548 9.733 1.00 97.69 113 GLN A C 1
ATOM 920 O O . GLN A 1 113 ? -25.413 -1.433 8.908 1.00 97.69 113 GLN A O 1
ATOM 925 N N . THR A 1 114 ? -25.561 0.747 9.431 1.00 97.69 114 THR A N 1
ATOM 926 C CA . THR A 1 114 ? -25.374 1.261 8.063 1.00 97.69 114 THR A CA 1
ATOM 927 C C . THR A 1 114 ? -24.103 0.715 7.403 1.00 97.69 114 THR A C 1
ATOM 929 O O . THR A 1 114 ? -24.131 0.256 6.263 1.00 97.69 114 THR A O 1
ATOM 932 N N . VAL A 1 115 ? -22.975 0.653 8.123 1.00 96.50 115 VAL A N 1
ATOM 933 C CA . VAL A 1 115 ? -21.736 0.047 7.596 1.00 96.50 115 VAL A CA 1
ATOM 934 C C . VAL A 1 115 ? -21.900 -1.450 7.309 1.00 96.50 115 VAL A C 1
ATOM 936 O O . VAL A 1 115 ? -21.342 -1.950 6.328 1.00 96.50 115 VAL A O 1
ATOM 939 N N . LYS A 1 116 ? -22.646 -2.189 8.142 1.00 96.56 116 LYS A N 1
ATOM 940 C CA . LYS A 1 116 ? -22.924 -3.615 7.905 1.00 96.56 116 LYS A CA 1
ATOM 941 C C . LYS A 1 116 ? -23.806 -3.822 6.677 1.00 96.56 116 LYS A C 1
ATOM 943 O O . LYS A 1 116 ? -23.514 -4.732 5.908 1.00 96.56 116 LYS A O 1
ATOM 948 N N . GLU A 1 117 ? -24.822 -2.989 6.492 1.00 97.50 117 GLU A N 1
ATOM 949 C CA . GLU A 1 117 ? -25.718 -3.017 5.329 1.00 97.50 117 GLU A CA 1
ATOM 950 C C . GLU A 1 117 ? -24.970 -2.689 4.035 1.00 97.50 117 GLU A C 1
ATOM 952 O O . GLU A 1 117 ? -25.047 -3.426 3.053 1.00 97.50 117 GLU A O 1
ATOM 957 N N . LEU A 1 118 ? -24.137 -1.646 4.048 1.00 96.81 118 LEU A N 1
ATOM 958 C CA . LEU A 1 118 ? -23.270 -1.341 2.911 1.00 96.81 118 LEU A CA 1
ATOM 959 C C . LEU A 1 118 ? -22.326 -2.503 2.599 1.00 96.81 118 LEU A C 1
ATOM 961 O O . LEU A 1 118 ? -22.099 -2.829 1.437 1.00 96.81 118 LEU A O 1
ATOM 965 N N . HIS A 1 119 ? -21.774 -3.156 3.621 1.00 94.94 119 HIS A N 1
ATOM 966 C CA . HIS A 1 119 ? -20.907 -4.307 3.415 1.00 94.94 119 HIS A CA 1
ATOM 967 C C . HIS A 1 119 ? -21.665 -5.512 2.841 1.00 94.94 119 HIS A C 1
ATOM 969 O O . HIS A 1 119 ? -21.152 -6.153 1.924 1.00 94.94 119 HIS A O 1
ATOM 975 N N . SER A 1 120 ? -22.855 -5.839 3.357 1.00 96.56 120 SER A N 1
ATOM 976 C CA . SER A 1 120 ? -23.659 -6.955 2.843 1.00 96.56 120 SER A CA 1
ATOM 977 C C . SER A 1 120 ? -24.092 -6.723 1.399 1.00 96.56 120 SER A C 1
ATOM 979 O O . SER A 1 120 ? -24.124 -7.680 0.631 1.00 96.56 120 SER A O 1
ATOM 981 N N . PHE A 1 121 ? -24.337 -5.469 1.017 1.00 96.50 121 PHE A N 1
ATOM 982 C CA . PHE A 1 121 ? -24.637 -5.093 -0.357 1.00 96.50 121 PHE A CA 1
ATOM 983 C C . PHE A 1 121 ? -23.395 -5.139 -1.260 1.00 96.50 121 PHE A C 1
ATOM 985 O O . PHE A 1 121 ? -23.389 -5.811 -2.284 1.00 96.50 121 PHE A O 1
ATOM 992 N N . VAL A 1 122 ? -22.301 -4.472 -0.886 1.00 96.88 122 VAL A N 1
ATOM 993 C CA . VAL A 1 122 ? -21.132 -4.307 -1.768 1.00 96.88 122 VAL A CA 1
ATOM 994 C C . VAL A 1 122 ? -20.302 -5.585 -1.877 1.00 96.88 122 VAL A C 1
ATOM 996 O O . VAL A 1 122 ? -19.862 -5.943 -2.971 1.00 96.88 122 VAL A O 1
ATOM 999 N N . TYR A 1 123 ? -20.059 -6.289 -0.767 1.00 95.75 123 TYR A N 1
ATOM 1000 C CA . TYR A 1 123 ? -19.085 -7.383 -0.728 1.00 95.75 123 TYR A CA 1
ATOM 1001 C C . TYR A 1 123 ? -19.389 -8.522 -1.715 1.00 95.75 123 TYR A C 1
ATOM 1003 O O . TYR A 1 123 ? -18.461 -8.930 -2.419 1.00 95.75 123 TYR A O 1
ATOM 1011 N N . PRO A 1 124 ? -20.632 -9.026 -1.858 1.00 96.75 124 PRO A N 1
ATOM 1012 C CA . PRO A 1 124 ? -20.954 -10.066 -2.836 1.00 96.75 124 PRO A CA 1
ATOM 1013 C C . PRO A 1 124 ? -20.628 -9.662 -4.276 1.00 96.75 124 PRO A C 1
ATOM 1015 O O . PRO A 1 124 ? -20.141 -10.500 -5.040 1.00 96.75 124 PRO A O 1
ATOM 1018 N N . HIS A 1 125 ? -20.808 -8.384 -4.613 1.00 96.75 125 HIS A N 1
ATOM 1019 C CA . HIS A 1 125 ? -20.615 -7.837 -5.956 1.00 96.75 125 HIS A CA 1
ATOM 1020 C C . HIS A 1 125 ? -19.171 -7.409 -6.258 1.00 96.75 125 HIS A C 1
ATOM 1022 O O . HIS A 1 125 ? -18.862 -7.063 -7.395 1.00 96.75 125 HIS A O 1
ATOM 1028 N N . LEU A 1 126 ? -18.260 -7.466 -5.280 1.00 95.25 126 LEU A N 1
ATOM 1029 C CA . LEU A 1 126 ? -16.844 -7.190 -5.519 1.00 95.25 126 LEU A CA 1
ATOM 1030 C C . LEU A 1 126 ? -16.175 -8.284 -6.364 1.00 95.25 126 LEU A C 1
ATOM 1032 O O . LEU A 1 126 ? -16.374 -9.488 -6.156 1.00 95.25 126 LEU A O 1
ATOM 1036 N N . ASP A 1 127 ? -15.267 -7.849 -7.238 1.00 97.06 127 ASP A N 1
ATOM 1037 C CA . ASP A 1 127 ? -14.364 -8.732 -7.971 1.00 97.06 127 ASP A CA 1
ATOM 1038 C C . ASP A 1 127 ? -13.535 -9.609 -7.016 1.00 97.06 127 ASP A C 1
ATOM 1040 O O . ASP A 1 127 ? -13.137 -9.152 -5.940 1.00 97.06 127 ASP A O 1
ATOM 1044 N N . PRO A 1 128 ? -13.138 -10.833 -7.414 1.00 96.50 128 PRO A N 1
ATOM 1045 C CA . PRO A 1 128 ? -12.307 -11.705 -6.579 1.00 96.50 128 PRO A CA 1
ATOM 1046 C C . PRO A 1 128 ? -10.985 -11.061 -6.131 1.00 96.50 128 PRO A C 1
ATOM 1048 O O . PRO A 1 128 ? -10.472 -11.351 -5.050 1.00 96.50 128 PRO A O 1
ATOM 1051 N N . ILE A 1 129 ? -10.416 -10.179 -6.958 1.00 94.44 129 ILE A N 1
ATOM 1052 C CA . ILE A 1 129 ? -9.190 -9.440 -6.630 1.00 94.44 129 ILE A CA 1
ATOM 1053 C C . ILE A 1 129 ? -9.480 -8.380 -5.563 1.00 94.44 129 ILE A C 1
ATOM 1055 O O . ILE A 1 129 ? -8.717 -8.266 -4.603 1.00 94.44 129 ILE A O 1
ATOM 1059 N N . ALA A 1 130 ? -10.582 -7.643 -5.708 1.00 93.81 130 ALA A N 1
ATOM 1060 C CA . ALA A 1 130 ? -11.005 -6.630 -4.750 1.00 93.81 130 ALA A CA 1
ATOM 1061 C C . ALA A 1 130 ? -11.389 -7.261 -3.402 1.00 93.81 130 ALA A C 1
ATOM 1063 O O . ALA A 1 130 ? -10.927 -6.788 -2.366 1.00 93.81 130 ALA A O 1
ATOM 1064 N N . LYS A 1 131 ? -12.111 -8.393 -3.410 1.00 95.88 131 LYS A N 1
ATOM 1065 C CA . LYS A 1 131 ? -12.417 -9.195 -2.210 1.00 95.88 131 LYS A CA 1
ATOM 1066 C C . LYS A 1 131 ? -11.150 -9.556 -1.440 1.00 95.88 131 LYS A C 1
ATOM 1068 O O . LYS A 1 131 ? -11.023 -9.222 -0.270 1.00 95.88 131 LYS A O 1
ATOM 1073 N N . ARG A 1 132 ? -10.139 -10.105 -2.124 1.00 93.69 132 ARG A N 1
ATOM 1074 C CA . ARG A 1 132 ? -8.840 -10.422 -1.501 1.00 93.69 132 ARG A CA 1
ATOM 1075 C C . ARG A 1 132 ? -8.139 -9.194 -0.924 1.00 93.69 132 ARG A C 1
ATOM 1077 O O . ARG A 1 132 ? -7.484 -9.296 0.110 1.00 93.69 132 ARG A O 1
ATOM 1084 N N . GLN A 1 133 ? -8.200 -8.047 -1.599 1.00 91.88 133 GLN A N 1
ATOM 1085 C CA . GLN A 1 133 ? -7.603 -6.811 -1.084 1.00 91.88 133 GLN A CA 1
ATOM 1086 C C . GLN A 1 133 ? -8.319 -6.332 0.179 1.00 91.88 133 GLN A C 1
ATOM 1088 O O . GLN A 1 133 ? -7.647 -5.977 1.148 1.00 91.88 133 GLN A O 1
ATOM 1093 N N . TYR A 1 134 ? -9.651 -6.386 0.184 1.00 93.56 134 TYR A N 1
ATOM 1094 C CA . TYR A 1 134 ? -10.472 -6.067 1.343 1.00 93.56 134 TYR A CA 1
ATOM 1095 C C . TYR A 1 134 ? -10.181 -7.006 2.519 1.00 93.56 134 TYR A C 1
ATOM 1097 O O . TYR A 1 134 ? -9.872 -6.532 3.610 1.00 93.56 134 TYR A O 1
ATOM 1105 N N . ASP A 1 135 ? -10.176 -8.322 2.295 1.00 94.12 135 ASP A N 1
ATOM 1106 C CA . ASP A 1 135 ? -9.908 -9.315 3.341 1.00 94.12 135 ASP A CA 1
ATOM 1107 C C . ASP A 1 135 ? -8.510 -9.126 3.945 1.00 94.12 135 ASP A C 1
ATOM 1109 O O . ASP A 1 135 ? -8.336 -9.159 5.164 1.00 94.12 135 ASP A O 1
ATOM 1113 N N . ASN A 1 136 ? -7.509 -8.843 3.106 1.00 92.44 136 ASN A N 1
ATOM 1114 C CA . ASN A 1 136 ? -6.161 -8.527 3.570 1.00 92.44 136 ASN A CA 1
ATOM 1115 C C . ASN A 1 136 ? -6.127 -7.233 4.393 1.00 92.44 136 ASN A C 1
ATOM 1117 O O . ASN A 1 136 ? -5.462 -7.192 5.426 1.00 92.44 136 ASN A O 1
ATOM 1121 N N . ALA A 1 137 ? -6.829 -6.182 3.964 1.00 90.81 137 ALA A N 1
ATOM 1122 C CA . ALA A 1 137 ? -6.898 -4.923 4.702 1.00 90.81 137 ALA A CA 1
ATOM 1123 C C . ALA A 1 137 ? -7.599 -5.100 6.059 1.00 90.81 137 ALA A C 1
ATOM 1125 O O . ALA A 1 137 ? -7.092 -4.626 7.076 1.00 90.81 137 ALA A O 1
ATOM 1126 N N . LYS A 1 138 ? -8.707 -5.851 6.091 1.00 93.38 138 LYS A N 1
ATOM 1127 C CA . LYS A 1 138 ? -9.425 -6.236 7.313 1.00 93.38 138 LYS A CA 1
ATOM 1128 C C . LYS A 1 138 ? -8.511 -6.997 8.271 1.00 93.38 138 LYS A C 1
ATOM 1130 O O . LYS A 1 138 ? -8.444 -6.663 9.449 1.00 93.38 138 LYS A O 1
ATOM 1135 N N . LEU A 1 139 ? -7.758 -7.971 7.764 1.00 93.88 139 LEU A N 1
ATOM 1136 C CA . LEU A 1 139 ? -6.803 -8.751 8.550 1.00 93.88 139 LEU A CA 1
ATOM 1137 C C . LEU A 1 139 ? -5.726 -7.849 9.178 1.00 93.88 139 LEU A C 1
ATOM 1139 O O . LEU A 1 139 ? -5.435 -7.988 10.365 1.00 93.88 139 LEU A O 1
ATOM 1143 N N . VAL A 1 140 ? -5.166 -6.898 8.420 1.00 90.62 140 VAL A N 1
ATOM 1144 C CA . VAL A 1 140 ? -4.175 -5.931 8.937 1.00 90.62 140 VAL A CA 1
ATOM 1145 C C . VAL A 1 140 ? -4.775 -5.023 10.004 1.00 90.62 140 VAL A C 1
ATOM 1147 O O . VAL A 1 140 ? -4.129 -4.784 11.021 1.00 90.62 140 VAL A O 1
ATOM 1150 N N . ALA A 1 141 ? -5.997 -4.529 9.796 1.00 90.62 141 ALA A N 1
ATOM 1151 C CA . ALA A 1 141 ? -6.686 -3.676 10.763 1.00 90.62 141 ALA A CA 1
ATOM 1152 C C . ALA A 1 141 ? -6.934 -4.404 12.095 1.00 90.62 141 ALA A C 1
ATOM 1154 O O . ALA A 1 141 ? -6.809 -3.802 13.157 1.00 90.62 141 ALA A O 1
ATOM 1155 N N . LEU A 1 142 ? -7.196 -5.713 12.040 1.00 94.56 142 LEU A N 1
ATOM 1156 C CA . LEU A 1 142 ? -7.295 -6.594 13.208 1.00 94.56 142 LEU A CA 1
ATOM 1157 C C . LEU A 1 142 ? -5.923 -6.968 13.814 1.00 94.56 142 LEU A C 1
ATOM 1159 O O . LEU A 1 142 ? -5.859 -7.756 14.752 1.00 94.56 142 LEU A O 1
ATOM 1163 N N . GLY A 1 143 ? -4.818 -6.429 13.290 1.00 90.81 143 GLY A N 1
ATOM 1164 C CA . GLY A 1 143 ? -3.457 -6.661 13.786 1.00 90.81 143 GLY A CA 1
ATOM 1165 C C . GLY A 1 143 ? -2.779 -7.928 13.254 1.00 90.81 143 GLY A C 1
ATOM 1166 O O . GLY A 1 143 ? -1.667 -8.259 13.675 1.00 90.81 143 GLY A O 1
ATOM 1167 N N . GLY A 1 144 ? -3.406 -8.646 12.323 1.00 91.75 144 GLY A N 1
ATOM 1168 C CA . GLY A 1 144 ? -2.816 -9.828 11.705 1.00 91.75 144 GLY A CA 1
ATOM 1169 C C . GLY A 1 144 ? -1.777 -9.494 10.622 1.00 91.75 144 GLY A C 1
ATOM 1170 O O . GLY A 1 144 ? -1.603 -8.352 10.192 1.00 91.75 144 GLY A O 1
ATOM 1171 N N . LYS A 1 145 ? -1.072 -10.525 10.142 1.00 89.38 145 LYS A N 1
ATOM 1172 C CA . LYS A 1 145 ? -0.071 -10.410 9.067 1.00 89.38 145 LYS A CA 1
ATOM 1173 C C . LYS A 1 145 ? -0.621 -10.956 7.750 1.00 89.38 145 LYS A C 1
ATOM 1175 O O . LYS A 1 145 ? -1.116 -12.075 7.705 1.00 89.38 145 LYS A O 1
ATOM 1180 N N . VAL A 1 146 ? -0.457 -10.199 6.666 1.00 87.81 146 VAL A N 1
ATOM 1181 C CA . VAL A 1 146 ? -0.830 -10.635 5.308 1.00 87.81 146 VAL A CA 1
ATOM 1182 C C . VAL A 1 146 ? 0.198 -11.625 4.755 1.00 87.81 146 VAL A C 1
ATOM 1184 O O . VAL A 1 146 ? 1.397 -11.537 5.056 1.00 87.81 146 VAL A O 1
ATOM 1187 N N . ALA A 1 147 ? -0.270 -12.558 3.921 1.00 82.62 147 ALA A N 1
ATOM 1188 C CA . ALA A 1 147 ? 0.580 -13.501 3.206 1.00 82.62 147 ALA A CA 1
ATOM 1189 C C . ALA A 1 147 ? 1.712 -12.773 2.463 1.00 82.62 147 ALA A C 1
ATOM 1191 O O . ALA A 1 147 ? 1.518 -11.740 1.818 1.00 82.62 147 ALA A O 1
ATOM 1192 N N . HIS A 1 148 ? 2.927 -13.306 2.577 1.00 80.50 148 HIS A N 1
ATOM 1193 C CA . HIS A 1 148 ? 4.080 -12.700 1.926 1.00 80.50 148 HIS A CA 1
ATOM 1194 C C . HIS A 1 148 ? 3.990 -12.888 0.411 1.00 80.50 148 HIS A C 1
ATOM 1196 O O . HIS A 1 148 ? 3.601 -13.947 -0.082 1.00 80.50 148 HIS A O 1
ATOM 1202 N N . ASN A 1 149 ? 4.409 -11.865 -0.337 1.00 83.94 149 ASN A N 1
ATOM 1203 C CA . ASN A 1 149 ? 4.603 -12.006 -1.776 1.00 83.94 149 ASN A CA 1
ATOM 1204 C C . ASN A 1 149 ? 5.599 -13.140 -2.053 1.00 83.94 149 ASN A C 1
ATOM 1206 O O . ASN A 1 149 ? 6.601 -13.279 -1.345 1.00 83.94 149 ASN A O 1
ATOM 1210 N N . ARG A 1 150 ? 5.344 -13.913 -3.115 1.00 89.31 150 ARG A N 1
ATOM 1211 C CA . ARG A 1 150 ? 6.258 -14.970 -3.571 1.00 89.31 150 ARG A CA 1
ATOM 1212 C C . ARG A 1 150 ? 7.654 -14.389 -3.801 1.00 89.31 150 ARG A C 1
ATOM 1214 O O . ARG A 1 150 ? 7.795 -13.261 -4.282 1.00 89.31 150 ARG A O 1
ATOM 1221 N N . LYS A 1 151 ? 8.685 -15.171 -3.467 1.00 93.50 151 LYS A N 1
ATOM 1222 C CA . LYS A 1 151 ? 10.078 -14.795 -3.723 1.00 93.50 151 LYS A CA 1
ATOM 1223 C C . LYS A 1 151 ? 10.249 -14.558 -5.223 1.00 93.50 151 LYS A C 1
ATOM 1225 O O . LYS A 1 151 ? 9.858 -15.395 -6.031 1.00 93.50 151 LYS A O 1
ATOM 1230 N N . MET A 1 152 ? 10.809 -13.408 -5.572 1.00 92.88 152 MET A N 1
ATOM 1231 C CA . MET A 1 152 ? 11.032 -13.000 -6.955 1.00 92.88 152 MET A CA 1
ATOM 1232 C C . MET A 1 152 ? 12.532 -12.820 -7.225 1.00 92.88 152 MET A C 1
ATOM 1234 O O . MET A 1 152 ? 13.273 -12.512 -6.283 1.00 92.88 152 MET A O 1
ATOM 1238 N N . PRO A 1 153 ? 12.995 -12.993 -8.478 1.00 97.56 153 PRO A N 1
ATOM 1239 C CA . PRO A 1 153 ? 14.378 -12.717 -8.847 1.00 97.56 153 PRO A CA 1
ATOM 1240 C C . PRO A 1 153 ? 14.776 -11.278 -8.507 1.00 97.56 153 PRO A C 1
ATOM 1242 O O . PRO A 1 153 ? 13.982 -10.340 -8.639 1.00 97.56 153 PRO A O 1
ATOM 1245 N N . TYR A 1 154 ? 16.025 -11.090 -8.081 1.00 95.94 154 TYR A N 1
ATOM 1246 C CA . TYR A 1 154 ? 16.497 -9.791 -7.601 1.00 95.94 154 TYR A CA 1
ATOM 1247 C C . TYR A 1 154 ? 16.438 -8.700 -8.682 1.00 95.94 154 TYR A C 1
ATOM 1249 O O . TYR A 1 154 ? 16.038 -7.569 -8.404 1.00 95.94 154 TYR A O 1
ATOM 1257 N N . SER A 1 155 ? 16.767 -9.041 -9.930 1.00 97.06 155 SER A N 1
ATOM 1258 C CA . SER A 1 155 ? 16.712 -8.118 -11.070 1.00 97.06 155 SER A CA 1
ATOM 1259 C C . SER A 1 155 ? 15.304 -7.555 -11.284 1.00 97.06 155 SER A C 1
ATOM 1261 O O . SER A 1 155 ? 15.127 -6.338 -11.371 1.00 97.06 155 SER A O 1
ATOM 1263 N N . GLU A 1 156 ? 14.288 -8.416 -11.289 1.00 95.94 156 GLU A N 1
ATOM 1264 C CA . GLU A 1 156 ? 12.886 -8.019 -11.423 1.00 95.94 156 GLU A CA 1
ATOM 1265 C C . GLU A 1 156 ? 12.417 -7.175 -10.237 1.00 95.94 156 GLU A C 1
ATOM 1267 O O . GLU A 1 156 ? 11.702 -6.188 -10.413 1.00 95.94 156 GLU A O 1
ATOM 1272 N N . PHE A 1 157 ? 12.835 -7.531 -9.020 1.00 93.56 157 PHE A N 1
ATOM 1273 C CA . PHE A 1 157 ? 12.487 -6.776 -7.818 1.00 93.56 157 PHE A CA 1
ATOM 1274 C C . PHE A 1 157 ? 13.013 -5.342 -7.903 1.00 93.56 157 PHE A C 1
ATOM 1276 O O . PHE A 1 157 ? 12.291 -4.373 -7.639 1.00 93.56 157 PHE A O 1
ATOM 1283 N N . MET A 1 158 ? 14.260 -5.193 -8.345 1.00 95.75 158 MET A N 1
ATOM 1284 C CA . MET A 1 158 ? 14.878 -3.889 -8.546 1.00 95.75 158 MET A CA 1
ATOM 1285 C C . MET A 1 158 ? 14.188 -3.092 -9.655 1.00 95.75 158 MET A C 1
ATOM 1287 O O . MET A 1 158 ? 13.982 -1.889 -9.504 1.00 95.75 158 MET A O 1
ATOM 1291 N N . GLN A 1 159 ? 13.765 -3.734 -10.743 1.00 96.31 159 GLN A N 1
ATOM 1292 C CA . GLN A 1 159 ? 13.001 -3.059 -11.794 1.00 96.31 159 GLN A CA 1
ATOM 1293 C C . GLN A 1 159 ? 11.639 -2.566 -11.289 1.00 96.31 159 GLN A C 1
ATOM 1295 O O . GLN A 1 159 ? 11.308 -1.395 -11.478 1.00 96.31 159 GLN A O 1
ATOM 1300 N N . ARG A 1 160 ? 10.877 -3.414 -10.584 1.00 92.69 160 ARG A N 1
ATOM 1301 C CA . ARG A 1 160 ? 9.563 -3.043 -10.029 1.00 92.69 160 ARG A CA 1
ATOM 1302 C C . ARG A 1 160 ? 9.672 -1.924 -8.999 1.00 92.69 160 ARG A C 1
ATOM 1304 O O . ARG A 1 160 ? 8.899 -0.972 -9.043 1.00 92.69 160 ARG A O 1
ATOM 1311 N N . SER A 1 161 ? 10.658 -2.000 -8.107 1.00 90.62 161 SER A N 1
ATOM 1312 C CA . SER A 1 161 ? 10.888 -0.952 -7.106 1.00 90.62 161 SER A CA 1
ATOM 1313 C C . SER A 1 161 ? 11.287 0.386 -7.739 1.00 90.62 161 SER A C 1
ATOM 1315 O O . SER A 1 161 ? 10.783 1.424 -7.316 1.00 90.62 161 SER A O 1
ATOM 1317 N N . LYS A 1 162 ? 12.129 0.384 -8.784 1.00 94.69 162 LYS A N 1
ATOM 1318 C CA . LYS A 1 162 ? 12.461 1.599 -9.549 1.00 94.69 162 LYS A CA 1
ATOM 1319 C C . LYS A 1 162 ? 11.238 2.173 -10.268 1.00 94.69 162 LYS A C 1
ATOM 1321 O O . LYS A 1 162 ? 11.042 3.382 -10.237 1.00 94.69 162 LYS A O 1
ATOM 1326 N N . ALA A 1 163 ? 10.412 1.329 -10.886 1.00 94.12 163 ALA A N 1
ATOM 1327 C CA . ALA A 1 163 ? 9.189 1.767 -11.560 1.00 94.12 163 ALA A CA 1
ATOM 1328 C C . ALA A 1 163 ? 8.202 2.424 -10.582 1.00 94.12 163 ALA A C 1
ATOM 1330 O O . ALA A 1 163 ? 7.672 3.494 -10.869 1.00 94.12 163 ALA A O 1
ATOM 1331 N N . LEU A 1 164 ? 8.024 1.831 -9.399 1.00 89.75 164 LEU A N 1
ATOM 1332 C CA . LEU A 1 164 ? 7.174 2.382 -8.347 1.00 89.75 164 LEU A CA 1
ATOM 1333 C C . LEU A 1 164 ? 7.677 3.756 -7.885 1.00 89.75 164 LEU A C 1
ATOM 1335 O O . LEU A 1 164 ? 6.890 4.697 -7.826 1.00 89.75 164 LEU A O 1
ATOM 1339 N N . LYS A 1 165 ? 8.984 3.899 -7.625 1.00 90.94 165 LYS A N 1
ATOM 1340 C CA . LYS A 1 165 ? 9.583 5.190 -7.245 1.00 90.94 165 LYS A CA 1
ATOM 1341 C C . LYS A 1 165 ? 9.337 6.273 -8.293 1.00 90.94 165 LYS A C 1
ATOM 1343 O O . LYS A 1 165 ? 8.844 7.335 -7.940 1.00 90.94 165 LYS A O 1
ATOM 1348 N N . ARG A 1 166 ? 9.575 5.961 -9.571 1.00 93.88 166 ARG 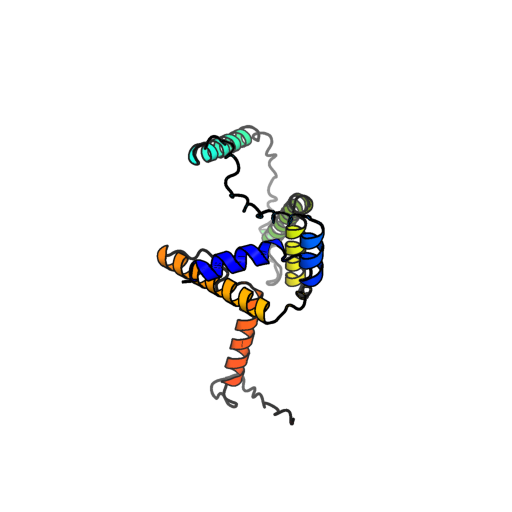A N 1
ATOM 1349 C CA . ARG A 1 166 ? 9.322 6.888 -10.685 1.00 93.88 166 ARG A CA 1
ATOM 1350 C C . ARG A 1 166 ? 7.864 7.331 -10.747 1.00 93.88 166 ARG A C 1
ATOM 1352 O O . ARG A 1 166 ? 7.598 8.494 -11.002 1.00 93.88 166 ARG A O 1
ATOM 1359 N N . ASN A 1 167 ? 6.916 6.423 -10.519 1.00 91.38 167 ASN A N 1
ATOM 1360 C CA . ASN A 1 167 ? 5.496 6.782 -10.517 1.00 91.38 167 ASN A CA 1
ATOM 1361 C C . ASN A 1 167 ? 5.146 7.703 -9.342 1.00 91.38 167 ASN A C 1
ATOM 1363 O O . ASN A 1 167 ? 4.413 8.667 -9.521 1.00 91.38 167 ASN A O 1
ATOM 1367 N N . VAL A 1 168 ? 5.705 7.446 -8.157 1.00 89.75 168 VAL A N 1
ATOM 1368 C CA . VAL A 1 168 ? 5.522 8.323 -6.991 1.00 89.75 168 VAL A CA 1
ATOM 1369 C C . VAL A 1 168 ? 6.139 9.704 -7.231 1.00 89.75 168 VAL A C 1
ATOM 1371 O O . VAL A 1 168 ? 5.540 10.705 -6.856 1.00 89.75 168 VAL A O 1
ATOM 1374 N N . GLU A 1 169 ? 7.316 9.774 -7.850 1.00 91.69 169 GLU A N 1
ATOM 1375 C CA . GLU A 1 169 ? 7.980 11.035 -8.213 1.00 91.69 169 GLU A CA 1
ATOM 1376 C C . GLU A 1 169 ? 7.150 11.834 -9.223 1.00 91.69 169 GLU A C 1
ATOM 1378 O O . GLU A 1 169 ? 6.841 12.991 -8.957 1.00 91.69 169 GLU A O 1
ATOM 1383 N N . LYS A 1 170 ? 6.672 11.192 -10.295 1.00 92.94 170 LYS A N 1
ATOM 1384 C CA . LYS A 1 170 ? 5.771 11.817 -11.275 1.00 92.94 170 LYS A CA 1
ATOM 1385 C C . LYS A 1 170 ? 4.499 12.359 -10.633 1.00 92.94 170 LYS A C 1
ATOM 1387 O O . LYS A 1 170 ? 4.104 13.483 -10.909 1.00 92.94 170 LYS A O 1
ATOM 1392 N N . ASN A 1 171 ? 3.869 11.587 -9.748 1.00 90.31 171 ASN A N 1
ATOM 1393 C CA . ASN A 1 171 ? 2.664 12.046 -9.059 1.00 90.31 171 ASN A CA 1
ATOM 1394 C C . ASN A 1 171 ? 2.956 13.270 -8.184 1.00 90.31 171 ASN A C 1
ATOM 1396 O O . ASN A 1 171 ? 2.168 14.206 -8.179 1.00 90.31 171 ASN A O 1
ATOM 1400 N N . LYS A 1 172 ? 4.107 13.309 -7.503 1.00 91.19 172 LYS A N 1
ATOM 1401 C CA . LYS A 1 172 ? 4.530 14.484 -6.724 1.00 91.19 172 LYS A CA 1
ATOM 1402 C C . LYS A 1 172 ? 4.806 15.701 -7.598 1.00 91.19 172 LYS A C 1
ATOM 1404 O O . LYS A 1 172 ? 4.550 16.820 -7.172 1.00 91.19 172 LYS A O 1
ATOM 1409 N N . GLU A 1 173 ? 5.373 15.509 -8.783 1.00 93.44 173 GLU A N 1
ATOM 1410 C CA . GLU A 1 173 ? 5.582 16.592 -9.747 1.00 93.44 173 GLU A CA 1
ATOM 1411 C C . GLU A 1 173 ? 4.243 17.158 -10.227 1.00 93.44 173 GLU A C 1
ATOM 1413 O O . GLU A 1 173 ? 4.069 18.373 -10.220 1.00 93.44 173 GLU A O 1
ATOM 1418 N N . LEU A 1 174 ? 3.272 16.293 -10.536 1.00 92.88 174 LEU A N 1
ATOM 1419 C CA . LEU A 1 174 ? 1.914 16.703 -10.901 1.00 92.88 174 LEU A CA 1
ATOM 1420 C C . LEU A 1 174 ? 1.208 17.445 -9.756 1.00 92.88 174 LEU A C 1
ATOM 1422 O O . LEU A 1 174 ? 0.611 18.490 -9.986 1.00 92.88 174 LEU A O 1
ATOM 1426 N N . GLU A 1 175 ? 1.321 16.961 -8.517 1.00 92.50 175 GLU A N 1
ATOM 1427 C CA . GLU A 1 175 ? 0.787 17.651 -7.332 1.00 92.50 175 GLU A CA 1
ATOM 1428 C C . GLU A 1 175 ? 1.384 19.055 -7.167 1.00 92.50 175 GLU A C 1
ATOM 1430 O O . GLU A 1 175 ? 0.664 20.000 -6.853 1.00 92.50 175 GLU A O 1
ATOM 1435 N N . LYS A 1 176 ? 2.691 19.215 -7.416 1.00 94.19 176 LYS A N 1
ATOM 1436 C CA . LYS A 1 176 ? 3.357 20.526 -7.372 1.00 94.19 176 LYS A CA 1
ATOM 1437 C C . LYS A 1 176 ? 2.877 21.456 -8.481 1.00 94.19 176 LYS A C 1
ATOM 1439 O O . LYS A 1 176 ? 2.668 22.630 -8.212 1.00 94.19 176 LYS A O 1
ATOM 1444 N N . GLN A 1 177 ? 2.719 20.941 -9.700 1.00 95.50 177 GLN A N 1
ATOM 1445 C CA . GLN A 1 177 ? 2.235 21.721 -10.842 1.00 95.50 177 GLN A CA 1
ATOM 1446 C C . GLN A 1 177 ? 0.795 22.195 -10.634 1.00 95.50 177 GLN A C 1
ATOM 1448 O O . GLN A 1 177 ? 0.472 23.327 -10.970 1.00 95.50 177 GLN A O 1
ATOM 1453 N N . LEU A 1 178 ? -0.055 21.337 -10.065 1.00 95.25 178 LEU A N 1
ATOM 1454 C CA . LEU A 1 178 ? -1.463 21.640 -9.810 1.00 95.25 178 LEU A CA 1
ATOM 1455 C C . LEU A 1 178 ? -1.688 22.416 -8.504 1.00 95.25 178 LEU A C 1
ATOM 1457 O O . LEU A 1 178 ? -2.767 22.958 -8.304 1.00 95.25 178 LEU A O 1
ATOM 1461 N N . GLY A 1 179 ? -0.708 22.442 -7.595 1.00 93.00 179 GLY A N 1
ATOM 1462 C CA . GLY A 1 179 ? -0.850 23.054 -6.270 1.00 93.00 179 GLY A CA 1
ATOM 1463 C C . GLY A 1 179 ? -1.797 22.298 -5.328 1.00 93.00 179 GLY A C 1
ATOM 1464 O O . GLY A 1 179 ? -2.204 22.840 -4.303 1.00 93.00 179 GLY A O 1
ATOM 1465 N N . VAL A 1 180 ? -2.148 21.045 -5.643 1.00 92.25 180 VAL A N 1
ATOM 1466 C CA . VAL A 1 180 ? -3.115 20.226 -4.892 1.00 92.25 180 VAL A CA 1
ATOM 1467 C C . VAL A 1 180 ? -2.447 18.952 -4.381 1.00 92.25 180 VAL A C 1
ATOM 1469 O O . VAL A 1 180 ? -1.651 18.326 -5.077 1.00 92.25 180 VAL A O 1
ATOM 1472 N N . LYS A 1 181 ? -2.805 18.522 -3.166 1.00 87.56 181 LYS A N 1
ATOM 1473 C CA . LYS A 1 181 ? -2.443 17.197 -2.637 1.00 87.56 181 LYS A CA 1
ATOM 1474 C C . LYS A 1 181 ? -3.493 16.175 -3.066 1.00 87.56 181 LYS A C 1
ATOM 1476 O O . LYS A 1 181 ? -4.575 16.133 -2.488 1.00 87.56 181 LYS A O 1
ATOM 1481 N N . LEU A 1 182 ? -3.173 15.358 -4.066 1.00 80.50 182 LEU A N 1
ATOM 1482 C CA . LEU A 1 182 ? -4.092 14.367 -4.635 1.00 80.50 182 LEU A CA 1
ATOM 1483 C C . LEU A 1 182 ? -4.004 13.023 -3.907 1.00 80.50 182 LEU A C 1
ATOM 1485 O O . LEU A 1 182 ? -5.010 12.340 -3.723 1.00 80.50 182 LEU A O 1
ATOM 1489 N N . PHE A 1 183 ? -2.806 12.633 -3.468 1.00 74.38 183 PHE A N 1
ATOM 1490 C CA . PHE A 1 183 ? -2.564 11.318 -2.891 1.00 74.38 183 PHE A CA 1
ATOM 1491 C C . PHE A 1 183 ? -2.211 11.406 -1.406 1.00 74.38 183 PHE A C 1
ATOM 1493 O O . PHE A 1 183 ? -1.268 12.078 -0.992 1.0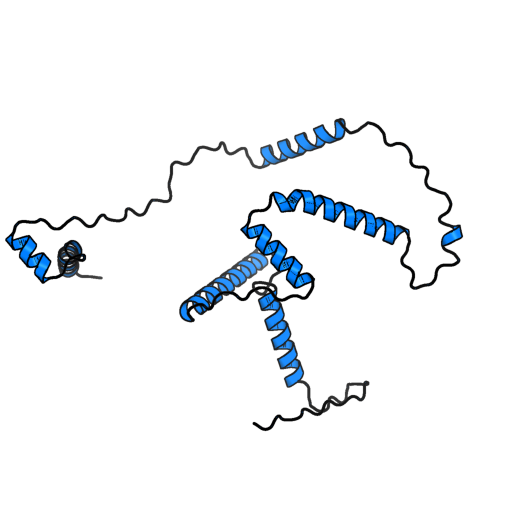0 74.38 183 PHE A O 1
ATOM 1500 N N . LYS A 1 184 ? -2.921 10.626 -0.580 1.00 71.38 184 LYS A N 1
ATOM 1501 C CA . LYS A 1 184 ? -2.547 10.416 0.832 1.00 71.38 184 LYS A CA 1
ATOM 1502 C C . LYS A 1 184 ? -1.210 9.662 0.955 1.00 71.38 184 LYS A C 1
ATOM 1504 O O . LYS A 1 184 ? -0.446 9.872 1.899 1.00 71.38 184 LYS A O 1
ATOM 1509 N N . ASP A 1 185 ? -0.888 8.831 -0.038 1.00 68.06 185 ASP A N 1
ATOM 1510 C CA . ASP A 1 185 ? 0.292 7.969 -0.047 1.00 68.06 185 ASP A CA 1
ATOM 1511 C C . ASP A 1 185 ? 1.503 8.622 -0.730 1.00 68.06 185 ASP A C 1
ATOM 1513 O O . ASP A 1 185 ? 1.786 8.428 -1.908 1.00 68.06 185 ASP A O 1
ATOM 1517 N N . THR A 1 186 ? 2.319 9.321 0.055 1.00 71.56 186 THR A N 1
ATOM 1518 C CA . THR A 1 186 ? 3.547 9.986 -0.433 1.00 71.56 186 THR A CA 1
ATOM 1519 C C . THR A 1 186 ? 4.745 9.046 -0.637 1.00 71.56 186 THR A C 1
ATOM 1521 O O . THR A 1 186 ? 5.780 9.450 -1.181 1.00 71.56 186 THR A O 1
ATOM 1524 N N . LYS A 1 187 ? 4.648 7.799 -0.157 1.00 71.50 187 LYS A N 1
ATOM 1525 C CA . LYS A 1 187 ? 5.785 6.869 0.009 1.00 71.50 187 LYS A CA 1
ATOM 1526 C C . LYS A 1 187 ? 5.613 5.529 -0.708 1.00 71.50 187 LYS A C 1
ATOM 1528 O O . LYS A 1 187 ? 6.410 4.619 -0.491 1.00 71.50 187 LYS A O 1
ATOM 1533 N N . GLY A 1 188 ? 4.603 5.409 -1.573 1.00 67.44 188 GLY A N 1
ATOM 1534 C CA . GLY A 1 188 ? 4.388 4.198 -2.368 1.00 67.44 188 GLY A CA 1
ATOM 1535 C C . GLY A 1 188 ? 3.643 3.075 -1.641 1.00 67.44 188 GLY A C 1
ATOM 1536 O O . GLY A 1 188 ? 3.857 1.906 -1.955 1.00 67.44 188 GLY A O 1
ATOM 1537 N N . GLY A 1 189 ? 2.804 3.429 -0.662 1.00 78.25 189 GLY A N 1
ATOM 1538 C CA . GLY A 1 189 ? 1.922 2.521 0.076 1.00 78.25 189 GLY A CA 1
ATOM 1539 C C . GLY A 1 189 ? 2.220 2.427 1.578 1.00 78.25 189 GLY A C 1
ATOM 1540 O O . GLY A 1 189 ? 3.334 2.709 2.037 1.00 78.25 189 GLY A O 1
ATOM 1541 N N . ALA A 1 190 ? 1.227 1.961 2.343 1.00 71.81 190 ALA A N 1
ATOM 1542 C CA . ALA A 1 190 ? 1.271 1.852 3.808 1.00 71.81 190 ALA A CA 1
ATOM 1543 C C . ALA A 1 190 ? 2.496 1.078 4.333 1.00 71.81 190 ALA A C 1
ATOM 1545 O O . ALA A 1 190 ? 3.193 1.540 5.236 1.00 71.81 190 ALA A O 1
ATOM 1546 N N . ARG A 1 191 ? 2.845 -0.050 3.700 1.00 72.69 191 ARG A N 1
ATOM 1547 C CA . ARG A 1 191 ? 3.999 -0.876 4.100 1.00 72.69 191 ARG A CA 1
ATOM 1548 C C . ARG A 1 191 ? 5.330 -0.131 3.983 1.00 72.69 191 ARG A C 1
ATOM 1550 O O . ARG A 1 191 ? 6.185 -0.245 4.859 1.00 72.69 191 ARG A O 1
ATOM 1557 N N . PHE A 1 192 ? 5.538 0.619 2.900 1.00 76.25 192 PHE A N 1
ATOM 1558 C CA . PHE A 1 192 ? 6.770 1.394 2.727 1.00 76.25 192 PHE A CA 1
ATOM 1559 C C . PHE A 1 192 ? 6.836 2.550 3.726 1.00 76.25 192 PHE A C 1
ATOM 1561 O O . PHE A 1 192 ? 7.899 2.789 4.304 1.00 76.25 192 PHE A O 1
ATOM 1568 N N . ALA A 1 193 ? 5.698 3.193 4.005 1.00 80.50 193 ALA A N 1
ATOM 1569 C CA . ALA A 1 193 ? 5.601 4.217 5.037 1.00 80.50 193 ALA A CA 1
ATOM 1570 C C . ALA A 1 193 ? 5.942 3.663 6.434 1.00 80.50 193 ALA A C 1
ATOM 1572 O O . ALA A 1 193 ? 6.708 4.289 7.167 1.00 80.50 193 ALA A O 1
ATOM 1573 N N . GLU A 1 194 ? 5.447 2.476 6.794 1.00 80.69 194 GLU A N 1
ATOM 1574 C CA . GLU A 1 194 ? 5.786 1.799 8.052 1.00 80.69 194 GLU A CA 1
ATOM 1575 C C . GLU A 1 194 ? 7.266 1.428 8.149 1.00 80.69 194 GLU A C 1
ATOM 1577 O O . GLU A 1 194 ? 7.904 1.686 9.174 1.00 80.69 194 GLU A O 1
ATOM 1582 N N . ILE A 1 195 ? 7.836 0.852 7.085 1.00 82.56 195 ILE A N 1
ATOM 1583 C CA . ILE A 1 195 ? 9.261 0.503 7.037 1.00 82.56 195 ILE A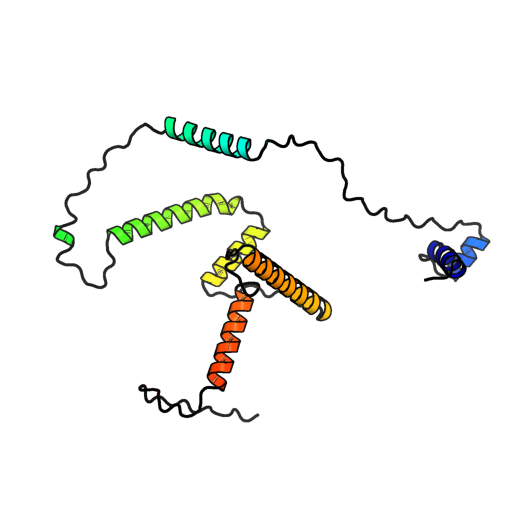 CA 1
ATOM 1584 C C . ILE A 1 195 ? 10.111 1.752 7.268 1.00 82.56 195 ILE A C 1
ATOM 1586 O O . ILE A 1 195 ? 11.067 1.709 8.044 1.00 82.56 195 ILE A O 1
ATOM 1590 N N . GLU A 1 196 ? 9.768 2.871 6.635 1.00 84.12 196 GLU A N 1
ATOM 1591 C CA . GLU A 1 196 ? 10.509 4.117 6.797 1.00 84.12 196 GLU A CA 1
ATOM 1592 C C . GLU A 1 196 ? 10.320 4.729 8.190 1.00 84.12 196 GLU A C 1
ATOM 1594 O O . GLU A 1 196 ? 11.305 5.131 8.805 1.00 84.12 196 GLU A O 1
ATOM 1599 N N . LYS A 1 197 ? 9.099 4.722 8.748 1.00 86.12 197 LYS A N 1
ATOM 1600 C CA . LYS A 1 197 ? 8.854 5.110 10.151 1.00 86.12 197 LYS A CA 1
ATOM 1601 C C . LYS A 1 197 ? 9.725 4.284 11.101 1.00 86.12 197 LYS A C 1
ATOM 1603 O O . LYS A 1 197 ? 10.331 4.829 12.021 1.00 86.12 197 LYS A O 1
ATOM 1608 N N . ARG A 1 198 ? 9.841 2.975 10.862 1.00 86.62 198 ARG A N 1
ATOM 1609 C CA . ARG A 1 198 ? 10.671 2.071 11.669 1.00 86.62 198 ARG A CA 1
ATOM 1610 C C . ARG A 1 198 ? 12.166 2.350 11.502 1.00 86.62 198 ARG A C 1
ATOM 1612 O O . ARG A 1 198 ? 12.895 2.263 12.486 1.00 86.62 198 ARG A O 1
ATOM 1619 N N . LYS A 1 199 ? 12.627 2.701 10.294 1.00 89.12 199 LYS A N 1
ATOM 1620 C CA . LYS A 1 199 ? 14.011 3.146 10.043 1.00 89.12 199 LYS A CA 1
ATOM 1621 C C . LYS A 1 199 ? 14.323 4.445 10.781 1.00 89.12 199 LYS A C 1
ATOM 1623 O O . LYS A 1 199 ? 15.260 4.449 11.566 1.00 89.12 199 LYS A O 1
ATOM 1628 N N . ARG A 1 200 ? 13.471 5.466 10.648 1.00 88.56 200 ARG A N 1
ATOM 1629 C CA . ARG A 1 200 ? 13.615 6.746 11.360 1.00 88.56 200 ARG A CA 1
ATOM 1630 C C . ARG A 1 200 ? 13.637 6.559 12.875 1.00 88.56 200 ARG A C 1
ATOM 1632 O O . ARG A 1 200 ? 14.515 7.092 13.532 1.00 88.56 200 ARG A O 1
ATOM 1639 N N . LYS A 1 201 ? 12.744 5.730 13.437 1.00 88.19 201 LYS A N 1
ATOM 1640 C CA . LYS A 1 201 ? 12.777 5.377 14.871 1.00 88.19 201 LYS A CA 1
ATOM 1641 C C . LYS A 1 201 ? 14.094 4.709 15.277 1.00 88.19 201 LYS A C 1
ATOM 1643 O O . LYS A 1 201 ? 14.626 5.002 16.338 1.00 88.19 201 LYS A O 1
ATOM 1648 N N . ARG A 1 202 ? 14.635 3.808 14.449 1.00 88.69 202 ARG A N 1
ATOM 1649 C CA . ARG A 1 202 ? 15.934 3.166 14.715 1.00 88.69 202 ARG A CA 1
ATOM 1650 C C . ARG A 1 202 ? 17.088 4.159 14.639 1.00 88.69 202 ARG A C 1
ATOM 1652 O O . ARG A 1 202 ? 17.988 4.057 15.457 1.00 88.69 202 ARG A O 1
ATOM 1659 N N . GLU A 1 203 ? 17.083 5.060 13.665 1.00 89.38 203 GLU A N 1
ATOM 1660 C CA . GLU A 1 203 ? 18.086 6.121 13.517 1.00 89.38 203 GLU A CA 1
ATOM 1661 C C . GLU A 1 203 ? 18.026 7.085 14.700 1.00 89.38 203 GLU A C 1
ATOM 1663 O O . GLU A 1 203 ? 19.041 7.285 15.352 1.00 89.38 203 GLU A O 1
ATOM 1668 N N . PHE A 1 204 ? 16.832 7.541 15.072 1.00 84.88 204 PHE A N 1
ATOM 1669 C CA . PHE A 1 204 ? 16.598 8.364 16.255 1.00 84.88 204 PHE A CA 1
ATOM 1670 C C . PHE A 1 204 ? 17.075 7.677 17.546 1.00 84.88 204 PHE A C 1
ATOM 1672 O O . PHE A 1 204 ? 17.819 8.249 18.331 1.00 84.88 204 PHE A O 1
ATOM 1679 N N . ASN A 1 205 ? 16.756 6.395 17.738 1.00 81.00 205 ASN A N 1
ATOM 1680 C CA . ASN A 1 205 ? 17.238 5.630 18.895 1.00 81.00 205 ASN A CA 1
ATOM 1681 C C . ASN A 1 205 ? 18.754 5.358 18.860 1.00 81.00 205 ASN A C 1
ATOM 1683 O O . ASN A 1 205 ? 19.342 4.985 19.879 1.00 81.00 205 ASN A O 1
ATOM 1687 N N . LYS A 1 206 ? 19.396 5.463 17.691 1.00 82.25 206 LYS A N 1
ATOM 1688 C CA . LYS A 1 206 ? 20.855 5.370 17.553 1.00 82.25 206 LYS A CA 1
ATOM 1689 C C . LYS A 1 206 ? 21.531 6.709 17.832 1.00 82.25 206 LYS A C 1
ATOM 1691 O O . LYS A 1 206 ? 22.588 6.680 18.444 1.00 82.25 206 LYS A O 1
ATOM 1696 N N . SER A 1 207 ? 20.937 7.817 17.386 1.00 78.44 207 SER A N 1
ATOM 1697 C CA . SER A 1 207 ? 21.455 9.174 17.576 1.00 78.44 207 SER A CA 1
ATOM 1698 C C . SER A 1 207 ? 21.188 9.729 18.971 1.00 78.44 207 SER A C 1
ATOM 1700 O O . SER A 1 207 ? 21.873 10.657 19.377 1.00 78.44 207 SER A O 1
ATOM 1702 N N . ARG A 1 208 ? 20.214 9.172 19.703 1.00 73.19 208 ARG A N 1
ATOM 1703 C CA . ARG A 1 208 ? 19.996 9.493 21.115 1.00 73.19 208 ARG A CA 1
ATOM 1704 C C . ARG A 1 208 ? 21.276 9.228 21.920 1.00 73.19 208 ARG A C 1
ATOM 1706 O O . ARG A 1 208 ? 21.753 8.081 21.888 1.00 73.19 208 ARG A O 1
ATOM 1713 N N . PRO A 1 209 ? 21.833 10.248 22.600 1.00 72.12 209 PRO A N 1
ATOM 1714 C CA . PRO A 1 209 ? 22.992 10.061 23.461 1.00 72.12 209 PRO A CA 1
ATOM 1715 C C . PRO A 1 209 ? 22.650 9.072 24.585 1.00 72.12 209 PRO A C 1
ATOM 1717 O O . PRO A 1 209 ? 21.486 8.885 24.936 1.00 72.12 209 PRO A O 1
ATOM 1720 N N . LEU A 1 210 ? 23.661 8.377 25.120 1.00 65.25 210 LEU A N 1
ATOM 1721 C CA . LEU A 1 210 ? 23.455 7.429 26.228 1.00 65.25 210 LEU A CA 1
ATOM 1722 C C . LEU A 1 210 ? 22.972 8.129 27.509 1.00 65.25 210 LEU A C 1
ATOM 1724 O O . LEU A 1 210 ? 22.274 7.509 28.306 1.00 65.25 210 LEU A O 1
ATOM 1728 N N . LEU A 1 211 ? 23.338 9.399 27.678 1.00 60.22 211 LEU A N 1
ATOM 1729 C CA . LEU A 1 211 ? 22.820 10.294 28.701 1.00 60.22 211 LEU A CA 1
ATOM 1730 C C . LEU A 1 211 ? 22.260 11.524 27.992 1.00 60.22 211 LEU A C 1
ATOM 1732 O O . LEU A 1 211 ? 23.017 12.282 27.389 1.00 60.22 211 LEU A O 1
ATOM 1736 N N . ASP A 1 212 ? 20.943 11.689 28.036 1.00 60.00 212 ASP A N 1
ATOM 1737 C CA . ASP A 1 212 ? 20.275 12.914 27.607 1.00 60.00 212 ASP A CA 1
ATOM 1738 C C . ASP A 1 212 ? 19.852 13.657 28.881 1.00 60.00 212 ASP A C 1
ATOM 1740 O O . ASP A 1 212 ? 18.922 13.249 29.574 1.00 60.00 212 ASP A O 1
ATOM 1744 N N . TYR A 1 213 ? 20.593 14.704 29.252 1.00 56.62 213 TYR A N 1
ATOM 1745 C CA . TYR A 1 213 ? 20.414 15.422 30.527 1.00 56.62 213 TYR A CA 1
ATOM 1746 C C . TYR A 1 213 ? 19.121 16.265 30.583 1.00 56.62 213 TYR A C 1
ATOM 1748 O O . TYR A 1 213 ? 18.855 16.921 31.587 1.00 56.62 213 TYR A O 1
ATOM 1756 N N . GLY A 1 214 ? 18.314 16.257 29.514 1.00 59.97 214 GLY A N 1
ATOM 1757 C CA . GLY A 1 214 ? 17.025 16.951 29.423 1.00 59.97 214 GLY A CA 1
ATOM 1758 C C . GLY A 1 214 ? 15.791 16.091 29.733 1.00 59.97 214 GLY A C 1
ATOM 1759 O O . GLY A 1 214 ? 14.692 16.637 29.858 1.00 59.97 214 GLY A O 1
ATOM 1760 N N . ASP A 1 215 ? 15.936 14.769 29.878 1.00 57.97 215 ASP A N 1
ATOM 1761 C CA . ASP A 1 215 ? 14.809 13.877 30.167 1.00 57.97 215 ASP A CA 1
ATOM 1762 C C . ASP A 1 215 ? 14.465 13.915 31.670 1.00 57.97 215 ASP A C 1
ATOM 1764 O O . ASP A 1 215 ? 15.033 13.196 32.492 1.00 57.97 215 ASP A O 1
ATOM 1768 N N . LYS A 1 216 ? 13.458 14.723 32.034 1.00 58.34 216 LYS A N 1
ATOM 1769 C CA . LYS A 1 216 ? 12.884 14.832 33.399 1.00 58.34 216 LYS A CA 1
ATOM 1770 C C . LYS A 1 216 ? 12.385 13.503 33.994 1.00 58.34 216 LYS A C 1
ATOM 1772 O O . LYS A 1 216 ? 12.000 13.463 35.156 1.00 58.34 216 LYS A O 1
ATOM 1777 N N . SER A 1 217 ? 12.351 12.425 33.209 1.00 61.59 217 SER A N 1
ATOM 1778 C CA . SER A 1 217 ? 11.893 11.103 33.639 1.00 61.59 217 SER A CA 1
ATOM 1779 C C . SER A 1 217 ? 12.930 10.295 34.425 1.00 61.59 217 SER A C 1
ATOM 1781 O O . SER A 1 217 ? 12.551 9.282 34.996 1.00 61.59 217 SER A O 1
ATOM 1783 N N . GLY A 1 218 ? 14.218 10.667 34.442 1.00 59.78 218 GLY A N 1
ATOM 1784 C CA . GLY A 1 218 ? 15.249 9.973 35.242 1.00 59.78 218 GLY A CA 1
ATOM 1785 C C . GLY A 1 218 ? 15.521 8.501 34.872 1.00 59.78 218 GLY A C 1
ATOM 1786 O O . GLY A 1 218 ? 16.290 7.825 35.552 1.00 59.78 218 GLY A O 1
ATOM 1787 N N . VAL A 1 219 ? 14.908 7.981 33.803 1.00 63.53 219 VAL A N 1
ATOM 1788 C CA . VAL A 1 219 ? 15.062 6.592 33.348 1.00 63.53 219 VAL A CA 1
ATOM 1789 C C . VAL A 1 219 ? 16.173 6.504 32.301 1.00 63.53 219 VAL A C 1
ATOM 1791 O O . VAL A 1 219 ? 15.982 6.875 31.143 1.00 63.53 219 VAL A O 1
ATOM 1794 N N . TYR A 1 220 ? 17.329 5.968 32.698 1.00 62.91 220 TYR A N 1
ATOM 1795 C CA . TYR A 1 220 ? 18.480 5.748 31.818 1.00 62.91 220 TYR A CA 1
ATOM 1796 C C . TYR A 1 220 ? 18.453 4.341 31.206 1.00 62.91 220 TYR A C 1
ATOM 1798 O O . TYR A 1 220 ? 18.352 3.338 31.911 1.00 62.91 220 TYR A O 1
ATOM 1806 N N . TYR A 1 221 ? 18.590 4.246 29.879 1.00 59.72 221 TYR A N 1
ATOM 1807 C CA . TYR A 1 221 ? 18.646 2.964 29.169 1.00 59.72 221 TYR A CA 1
ATOM 1808 C C . TYR A 1 221 ? 20.096 2.556 28.883 1.00 59.72 221 TYR A C 1
ATOM 1810 O O . TYR A 1 221 ? 20.723 3.045 27.941 1.00 59.72 221 TYR A O 1
ATOM 1818 N N . ILE A 1 222 ? 20.619 1.593 29.644 1.00 62.34 222 ILE A N 1
ATOM 1819 C CA . ILE A 1 222 ? 21.933 0.992 29.379 1.00 62.34 222 ILE A CA 1
ATOM 1820 C C . ILE A 1 222 ? 21.809 0.054 28.167 1.00 62.34 222 ILE A C 1
ATOM 1822 O O . ILE A 1 222 ? 21.162 -0.994 28.219 1.00 62.34 222 ILE A O 1
ATOM 1826 N N . LYS A 1 223 ? 22.421 0.420 27.033 1.00 57.12 223 LYS A N 1
ATOM 1827 C CA . LYS A 1 223 ? 22.503 -0.465 25.859 1.00 57.12 223 LYS A CA 1
ATOM 1828 C C . LYS A 1 223 ? 23.479 -1.608 26.146 1.00 57.12 223 LYS A C 1
ATOM 1830 O O . LYS A 1 223 ? 24.687 -1.444 25.991 1.00 57.12 223 LYS A O 1
ATOM 1835 N N . ASN A 1 224 ? 22.959 -2.793 26.458 1.00 57.66 224 ASN A N 1
ATOM 1836 C CA . ASN A 1 224 ? 23.769 -4.009 26.518 1.00 57.66 224 ASN A CA 1
ATOM 1837 C C . ASN A 1 224 ? 24.317 -4.330 25.116 1.00 57.66 224 ASN A C 1
ATOM 1839 O O . ASN A 1 224 ? 23.573 -4.736 24.217 1.00 57.66 224 ASN A O 1
ATOM 1843 N N . LYS A 1 225 ? 25.626 -4.135 24.904 1.00 54.75 225 LYS A N 1
ATOM 1844 C CA . LYS A 1 225 ? 26.312 -4.632 23.703 1.00 54.75 225 LYS A CA 1
ATOM 1845 C C . LYS A 1 225 ? 26.207 -6.159 23.713 1.00 54.75 225 LYS A C 1
ATOM 1847 O O . LYS A 1 225 ? 26.888 -6.817 24.492 1.00 54.75 225 LYS A O 1
ATOM 1852 N N . LYS A 1 226 ? 25.364 -6.729 22.843 1.00 56.47 226 LYS A N 1
ATOM 1853 C CA . LYS A 1 226 ? 25.414 -8.164 22.532 1.00 56.47 226 LYS A CA 1
ATOM 1854 C C . LYS A 1 226 ? 26.825 -8.479 22.032 1.00 56.47 226 LYS A C 1
ATOM 1856 O O . LYS A 1 226 ? 27.202 -8.005 20.958 1.00 56.47 226 LYS A O 1
ATOM 1861 N N . LYS A 1 227 ? 27.597 -9.225 22.828 1.00 51.56 227 LYS A N 1
ATOM 1862 C CA . LYS A 1 227 ? 28.839 -9.856 22.374 1.00 51.56 227 LYS A CA 1
ATOM 1863 C C . LYS A 1 227 ? 28.478 -10.760 21.188 1.00 51.56 227 LYS A C 1
ATOM 1865 O O . LYS A 1 227 ? 27.465 -11.459 21.243 1.00 51.56 227 LYS A O 1
ATOM 1870 N N . ARG A 1 228 ? 29.217 -10.591 20.091 1.00 46.75 228 ARG A N 1
ATOM 1871 C CA . ARG A 1 228 ? 29.131 -11.439 18.900 1.00 46.75 228 ARG A CA 1
ATOM 1872 C C . ARG A 1 228 ? 29.690 -12.815 19.204 1.00 46.75 228 ARG A C 1
ATOM 1874 O O . ARG A 1 228 ? 30.634 -12.859 20.020 1.00 46.75 228 ARG A O 1
#